Protein AF-A0A9E6DEJ9-F1 (afdb_monomer)

Secondary structure (DSSP, 8-state):
--------------------------------TTS---HHHHHHHHHHHHHHHTTSS----HHHHHHHHHHH---SSSS-HHHHHHHHHHHH-SSHHHHHHHHHHHHHHHHHHHHHHHHHHHTTTT----HHHHHHHHHHHHHHHHHHHHHHHHHHHHHTTS-GGG-TTHHHHHHHHHHHHHHHHHHHHHHHHHHHHHHHHHHH-

Solvent-accessible surface area (backbone atoms only — not comparable to full-atom values): 11786 Å² total; per-residue (Å²): 135,84,83,91,82,92,80,89,82,90,81,89,75,86,84,79,76,83,84,70,82,67,82,78,86,70,82,71,73,73,74,74,80,82,56,84,77,49,69,32,34,53,42,11,50,51,41,40,52,48,35,35,76,65,29,35,30,65,69,83,55,58,73,61,41,54,48,40,40,72,72,68,69,40,68,84,62,92,61,51,38,43,54,49,31,45,53,46,44,57,69,79,28,94,45,69,69,56,32,47,52,50,51,28,52,50,38,46,49,53,29,51,42,49,47,52,28,38,53,41,51,60,62,53,65,92,49,92,70,49,34,70,56,46,47,57,37,46,55,35,40,49,51,26,52,53,43,49,59,43,26,51,52,23,50,57,59,46,52,72,79,53,58,76,86,71,38,69,66,36,58,53,33,49,52,52,30,52,52,41,54,52,52,39,50,55,52,49,55,52,49,50,52,51,27,50,52,44,41,54,54,63,74,74,108

Structure (mmCIF, N/CA/C/O backbone):
data_AF-A0A9E6DEJ9-F1
#
_entry.id   AF-A0A9E6DEJ9-F1
#
loop_
_atom_site.group_PDB
_atom_site.id
_atom_site.type_symbol
_atom_site.label_atom_id
_atom_site.label_alt_id
_atom_site.label_comp_id
_atom_site.label_asym_id
_atom_site.label_entity_id
_atom_site.label_seq_id
_atom_site.pdbx_PDB_ins_code
_atom_site.Cartn_x
_atom_site.Cartn_y
_atom_site.Cartn_z
_atom_site.occupancy
_atom_site.B_iso_or_equiv
_atom_site.auth_seq_id
_atom_site.auth_comp_id
_atom_site.auth_asym_id
_atom_site.auth_atom_id
_atom_site.pdbx_PDB_model_num
ATOM 1 N N . MET A 1 1 ? -56.425 24.848 -75.839 1.00 38.50 1 MET A N 1
ATOM 2 C CA . MET A 1 1 ? -55.577 24.926 -77.050 1.00 38.50 1 MET A CA 1
ATOM 3 C C . MET A 1 1 ? -54.119 24.948 -76.611 1.00 38.50 1 MET A C 1
ATOM 5 O O . MET A 1 1 ? -53.835 25.727 -75.713 1.00 38.50 1 MET A O 1
ATOM 9 N N . ARG A 1 2 ? -53.253 24.168 -77.287 1.00 35.00 2 ARG A N 1
ATOM 10 C CA . ARG A 1 2 ? -51.765 24.151 -77.227 1.00 35.00 2 ARG A CA 1
ATOM 11 C C . ARG A 1 2 ? -51.179 23.463 -75.975 1.00 35.00 2 ARG A C 1
ATOM 13 O O . ARG A 1 2 ? -51.408 23.927 -74.872 1.00 35.00 2 ARG A O 1
ATOM 20 N N . SER A 1 3 ? -50.656 22.232 -76.059 1.00 39.28 3 SER A N 1
ATOM 21 C CA . SER A 1 3 ? -49.376 21.763 -76.656 1.00 39.28 3 SER A CA 1
ATOM 22 C C . SER A 1 3 ? -48.145 22.282 -75.890 1.00 39.28 3 SER A C 1
ATOM 24 O O . SER A 1 3 ? -47.921 23.483 -75.892 1.00 39.28 3 SER A O 1
ATOM 26 N N . VAL A 1 4 ? -47.493 21.430 -75.078 1.00 46.78 4 VAL A N 1
ATOM 27 C CA . VAL A 1 4 ? -46.213 20.698 -75.323 1.00 46.78 4 VAL A CA 1
ATOM 28 C C . VAL A 1 4 ? -44.952 21.534 -75.046 1.00 46.78 4 VAL A C 1
ATOM 30 O O . VAL A 1 4 ? -44.846 22.629 -75.579 1.00 46.78 4 VAL A O 1
ATOM 33 N N . LEU A 1 5 ? -44.029 20.954 -74.249 1.00 47.50 5 LEU A N 1
ATOM 34 C CA . LEU A 1 5 ? -42.538 21.018 -74.217 1.00 47.50 5 LEU A CA 1
ATOM 35 C C . LEU A 1 5 ? -42.128 20.637 -72.767 1.00 47.50 5 LEU A C 1
ATOM 37 O O . LEU A 1 5 ? -42.477 21.364 -71.849 1.00 47.50 5 LEU A O 1
ATOM 41 N N . LEU A 1 6 ? -41.570 19.479 -72.377 1.00 45.97 6 LEU A N 1
ATOM 42 C CA . LEU A 1 6 ? -40.510 18.594 -72.894 1.00 45.97 6 LEU A CA 1
ATOM 43 C C . LEU A 1 6 ? -39.153 19.286 -73.105 1.00 45.97 6 LEU A C 1
ATOM 45 O O . LEU A 1 6 ? -38.858 19.720 -74.209 1.00 45.97 6 LEU A O 1
ATOM 49 N N . SER A 1 7 ? -38.336 19.320 -72.041 1.00 44.03 7 SER A N 1
ATOM 50 C CA . SER A 1 7 ? -36.854 19.343 -72.061 1.00 44.03 7 SER A CA 1
ATOM 51 C C . SER A 1 7 ? -36.331 19.385 -70.609 1.00 44.03 7 SER A C 1
ATOM 53 O O . SER A 1 7 ? -36.520 20.381 -69.924 1.00 44.03 7 SER A O 1
ATOM 55 N N . VAL A 1 8 ? -35.952 18.245 -70.017 1.00 47.34 8 VAL A N 1
ATOM 56 C CA . VAL A 1 8 ? -34.566 17.727 -69.907 1.00 47.34 8 VAL A CA 1
ATOM 57 C C . VAL A 1 8 ? -33.688 18.557 -68.963 1.00 47.34 8 VAL A C 1
ATOM 59 O O . VAL A 1 8 ? -33.270 19.649 -69.320 1.00 47.34 8 VAL A O 1
ATOM 62 N N . LEU A 1 9 ? -33.361 17.977 -67.800 1.00 45.25 9 LEU A N 1
ATOM 63 C CA . LEU A 1 9 ? -31.994 17.870 -67.264 1.00 45.25 9 LEU A CA 1
ATOM 64 C C . LEU A 1 9 ? -31.997 16.928 -66.045 1.00 45.25 9 LEU A C 1
ATOM 66 O O . LEU A 1 9 ? -32.294 17.316 -64.919 1.00 45.25 9 LEU A O 1
ATOM 70 N N . LEU A 1 10 ? -31.688 15.653 -66.308 1.00 45.88 10 LEU A N 1
ATOM 71 C CA . LEU A 1 10 ? -31.123 14.741 -65.316 1.00 45.88 10 LEU A CA 1
ATOM 72 C C . LEU A 1 10 ? -29.679 15.178 -65.035 1.00 45.88 10 LEU A C 1
ATOM 74 O O . LEU A 1 10 ? -28.932 15.351 -65.993 1.00 45.88 10 LEU A O 1
ATOM 78 N N . ALA A 1 11 ? -29.301 15.279 -63.758 1.00 46.34 11 ALA A N 1
ATOM 79 C CA . ALA A 1 11 ? -28.016 14.833 -63.193 1.00 46.34 11 ALA A CA 1
ATOM 80 C C . ALA A 1 11 ? -27.799 15.488 -61.818 1.00 46.34 11 ALA A C 1
ATOM 82 O O . ALA A 1 11 ? -27.143 16.516 -61.693 1.00 46.34 11 ALA A O 1
ATOM 83 N N . SER A 1 12 ? -28.327 14.872 -60.761 1.00 45.81 12 SER A N 1
ATOM 84 C CA . SER A 1 12 ? -27.851 15.111 -59.392 1.00 45.81 12 SER A CA 1
ATOM 85 C C . SER A 1 12 ? -27.145 13.845 -58.929 1.00 45.81 12 SER A C 1
ATOM 87 O O . SER A 1 12 ? -27.665 13.057 -58.145 1.00 45.81 12 SER A O 1
ATOM 89 N N . SER A 1 13 ? -25.979 13.606 -59.525 1.00 48.31 13 SER A N 1
ATOM 90 C CA . SER A 1 13 ? -25.040 12.578 -59.104 1.00 48.31 13 SER A CA 1
ATOM 91 C C . SER A 1 13 ? -24.358 13.003 -57.806 1.00 48.31 13 SER A C 1
ATOM 93 O O . SER A 1 13 ? -23.738 14.062 -57.745 1.00 48.31 13 SER A O 1
ATOM 95 N N . LEU A 1 14 ? -24.506 12.142 -56.802 1.00 48.16 14 LEU A N 1
ATOM 96 C CA . LEU A 1 14 ? -23.633 11.897 -55.657 1.00 48.16 14 LEU A CA 1
ATOM 97 C C . LEU A 1 14 ? -22.355 12.758 -55.583 1.00 48.16 14 LEU A C 1
ATOM 99 O O . LEU A 1 14 ? -21.367 12.484 -56.259 1.00 48.16 14 LEU A O 1
ATOM 103 N N . GLY A 1 15 ? -22.365 13.735 -54.676 1.00 46.84 15 GLY A N 1
ATOM 104 C CA . GLY A 1 15 ? -21.173 14.373 -54.120 1.00 46.84 15 GLY A CA 1
ATOM 105 C C . GLY A 1 15 ? -21.032 13.956 -52.662 1.00 46.84 15 GLY A C 1
ATOM 106 O O . GLY A 1 15 ? -21.593 14.588 -51.771 1.00 46.84 15 GLY A O 1
ATOM 107 N N . ALA A 1 16 ? -20.355 12.832 -52.447 1.00 42.22 16 ALA A N 1
ATOM 108 C CA . ALA A 1 16 ? -20.017 12.308 -51.138 1.00 42.22 16 ALA A CA 1
ATOM 109 C C . ALA A 1 16 ? -18.895 13.130 -50.474 1.00 42.22 16 ALA A C 1
ATOM 111 O O . ALA A 1 16 ? -18.013 13.655 -51.146 1.00 42.22 16 ALA A O 1
ATOM 112 N N . CYS A 1 17 ? -18.940 13.134 -49.141 1.00 47.09 17 CYS A N 1
ATOM 113 C CA . CYS A 1 17 ? -17.838 13.305 -48.194 1.00 47.09 17 CYS A CA 1
ATOM 114 C C . CYS A 1 17 ? -17.104 14.653 -48.170 1.00 47.09 17 CYS A C 1
ATOM 116 O O . CYS A 1 17 ? -16.103 14.878 -48.845 1.00 47.09 17 CYS A O 1
ATOM 118 N N . ALA A 1 18 ? -17.522 15.487 -47.215 1.00 43.69 18 ALA A N 1
ATOM 119 C CA . ALA A 1 18 ? -16.605 16.363 -46.506 1.00 43.69 18 ALA A CA 1
ATOM 120 C C . ALA A 1 18 ? -15.394 15.543 -46.025 1.00 43.69 18 ALA A C 1
ATOM 122 O O . ALA A 1 18 ? -15.542 14.593 -45.255 1.00 43.69 18 ALA A O 1
ATOM 123 N N . THR A 1 19 ? -14.195 15.913 -46.467 1.00 49.72 19 THR A N 1
ATOM 124 C CA . THR A 1 19 ? -12.938 15.453 -45.879 1.00 49.72 19 THR A CA 1
ATOM 125 C C . THR A 1 19 ? -12.773 16.120 -44.517 1.00 49.72 19 THR A C 1
ATOM 127 O O . THR A 1 19 ? -12.023 17.082 -44.358 1.00 49.72 19 THR A O 1
ATOM 130 N N . VAL A 1 20 ? -13.506 15.632 -43.516 1.00 43.97 20 VAL A N 1
ATOM 131 C CA . VAL A 1 20 ? -13.053 15.758 -42.134 1.00 43.97 20 VAL A CA 1
ATOM 132 C C . VAL A 1 20 ? -11.858 14.826 -42.043 1.00 43.97 20 VAL A C 1
ATOM 134 O O . VAL A 1 20 ? -12.005 13.612 -42.161 1.00 43.97 20 VAL A O 1
ATOM 137 N N . SER A 1 21 ? -10.669 15.410 -41.914 1.00 37.69 21 SER A N 1
ATOM 138 C CA . SER A 1 21 ? -9.453 14.698 -41.537 1.00 37.69 21 SER A CA 1
ATOM 139 C C . SER A 1 21 ? -9.690 14.077 -40.163 1.00 37.69 21 SER A C 1
ATOM 141 O O . SER A 1 21 ? -9.387 14.680 -39.135 1.00 37.69 21 SER A O 1
ATOM 143 N N . MET A 1 22 ? -10.295 12.891 -40.141 1.00 42.41 22 MET A N 1
ATOM 144 C CA . MET A 1 22 ? -10.246 12.029 -38.980 1.00 42.41 22 MET A CA 1
ATOM 145 C C . MET A 1 22 ? -8.778 11.707 -38.730 1.00 42.41 22 MET A C 1
ATOM 147 O O . MET A 1 22 ? -8.064 11.240 -39.615 1.00 42.41 22 MET A O 1
ATOM 151 N N . VAL A 1 23 ? -8.357 12.008 -37.505 1.00 51.22 23 VAL A N 1
ATOM 152 C CA . VAL A 1 23 ? -7.253 11.357 -36.810 1.00 51.22 23 VAL A CA 1
ATOM 153 C C . VAL A 1 23 ? -7.241 9.879 -37.203 1.00 51.22 23 VAL A C 1
ATOM 155 O O . VAL A 1 23 ? -8.139 9.138 -36.819 1.00 51.22 23 VAL A O 1
ATOM 158 N N . SER A 1 24 ? -6.245 9.468 -37.986 1.00 36.44 24 SER A N 1
ATOM 159 C CA . SER A 1 24 ? -5.875 8.060 -38.097 1.00 36.44 24 SER A CA 1
ATOM 160 C C . SER A 1 24 ? -4.932 7.819 -36.922 1.00 36.44 24 SER A C 1
ATOM 162 O O . SER A 1 24 ? -3.835 8.365 -36.876 1.00 36.44 24 SER A O 1
ATOM 164 N N . SER A 1 25 ? -5.446 7.297 -35.809 1.00 47.31 25 SER A N 1
ATOM 165 C CA . SER A 1 25 ? -5.520 5.851 -35.573 1.00 47.31 25 SER A CA 1
ATOM 166 C C . SER A 1 25 ? -4.155 5.189 -35.701 1.00 47.31 25 SER A C 1
ATOM 168 O O . SER A 1 25 ? -3.985 4.235 -36.443 1.00 47.31 25 SER A O 1
ATOM 170 N N . GLU A 1 26 ? -3.190 5.699 -34.942 1.00 37.00 26 GLU A N 1
ATOM 171 C CA . GLU A 1 26 ? -2.019 4.921 -34.540 1.00 37.00 26 GLU A CA 1
ATOM 172 C C . GLU A 1 26 ? -1.538 5.343 -33.145 1.00 37.00 26 GLU A C 1
ATOM 174 O O . GLU A 1 26 ? -0.356 5.407 -32.840 1.00 37.00 26 GLU A O 1
ATOM 179 N N . ALA A 1 27 ? -2.488 5.561 -32.231 1.00 40.72 27 ALA A N 1
ATOM 180 C CA . ALA A 1 27 ? -2.261 5.105 -30.867 1.00 40.72 27 ALA A CA 1
ATOM 181 C C . ALA A 1 27 ? -2.526 3.598 -30.877 1.00 40.72 27 ALA A C 1
ATOM 183 O O . ALA A 1 27 ? -3.550 3.121 -30.386 1.00 40.72 27 ALA A O 1
ATOM 184 N N . VAL A 1 28 ? -1.616 2.845 -31.499 1.00 36.00 28 VAL A N 1
ATOM 185 C CA . VAL A 1 28 ? -1.426 1.451 -31.123 1.00 36.00 28 VAL A CA 1
ATOM 186 C C . VAL A 1 28 ? -0.945 1.544 -29.685 1.00 36.00 28 VAL A C 1
ATOM 188 O O . VAL A 1 28 ? 0.237 1.714 -29.396 1.00 36.00 28 VAL A O 1
ATOM 191 N N . VAL A 1 29 ? -1.904 1.524 -28.760 1.00 39.31 29 VAL A N 1
ATOM 192 C CA . VAL A 1 29 ? -1.657 0.976 -27.441 1.00 39.31 29 VAL A CA 1
ATOM 193 C C . VAL A 1 29 ? -1.250 -0.451 -27.761 1.00 39.31 29 VAL A C 1
ATOM 195 O O . VAL A 1 29 ? -2.101 -1.316 -27.952 1.00 39.31 29 VAL A O 1
ATOM 198 N N . GLU A 1 30 ? 0.054 -0.668 -27.951 1.00 36.19 30 GLU A N 1
ATOM 199 C CA . GLU A 1 30 ? 0.638 -1.989 -27.845 1.00 36.19 30 GLU A CA 1
ATOM 200 C C . GLU A 1 30 ? 0.294 -2.409 -26.426 1.00 36.19 30 GLU A C 1
ATOM 202 O O . GLU A 1 30 ? 0.996 -2.105 -25.461 1.00 36.19 30 GLU A O 1
ATOM 207 N N . THR A 1 31 ? -0.865 -3.042 -26.279 1.00 45.31 31 THR A N 1
ATOM 208 C CA . THR A 1 31 ? -1.166 -3.863 -25.135 1.00 45.31 31 THR A CA 1
ATOM 209 C C . THR A 1 31 ? -0.093 -4.935 -25.190 1.00 45.31 31 THR A C 1
ATOM 211 O O . THR A 1 31 ? -0.225 -5.920 -25.916 1.00 45.31 31 THR A O 1
ATOM 214 N N . GLY A 1 32 ? 1.021 -4.686 -24.497 1.00 44.25 32 GLY A N 1
ATOM 215 C CA . GLY A 1 32 ? 2.091 -5.634 -24.223 1.00 44.25 32 GLY A CA 1
ATOM 216 C C . GLY A 1 32 ? 1.560 -6.757 -23.337 1.00 44.25 32 GLY A C 1
ATOM 217 O O . GLY A 1 32 ? 2.038 -6.969 -22.230 1.00 44.25 32 GLY A O 1
ATOM 218 N N . LEU A 1 33 ? 0.529 -7.447 -23.820 1.00 41.94 33 LEU A N 1
ATOM 219 C CA . LEU A 1 33 ? -0.082 -8.644 -23.257 1.00 41.94 33 LEU A CA 1
ATOM 220 C C . LEU A 1 33 ? 0.684 -9.901 -23.701 1.00 41.94 33 LEU A C 1
ATOM 222 O O . LEU A 1 33 ? 0.212 -11.010 -23.492 1.00 41.94 33 LEU A O 1
ATOM 226 N N . GLY A 1 34 ? 1.848 -9.732 -24.342 1.00 42.09 34 GLY A N 1
ATOM 227 C CA . GLY A 1 34 ? 2.677 -10.817 -24.868 1.00 42.09 34 GLY A CA 1
ATOM 228 C C . GLY A 1 34 ? 3.918 -11.163 -24.040 1.00 42.09 34 GLY A C 1
ATOM 229 O O . GLY A 1 34 ? 4.606 -12.114 -24.389 1.00 42.09 34 GLY A O 1
ATOM 230 N N . SER A 1 35 ? 4.234 -10.430 -22.968 1.00 50.31 35 SER A N 1
ATOM 231 C CA . SER A 1 35 ? 5.288 -10.825 -22.022 1.00 50.31 35 SER A CA 1
ATOM 232 C C . SER A 1 35 ? 4.639 -11.345 -20.747 1.00 50.31 35 SER A C 1
ATOM 234 O O . SER A 1 35 ? 3.752 -10.663 -20.230 1.00 50.31 35 SER A O 1
ATOM 236 N N . GLU A 1 36 ? 5.086 -12.498 -20.237 1.00 62.84 36 GLU A N 1
ATOM 237 C CA . GLU A 1 36 ? 4.760 -12.960 -18.881 1.00 62.84 36 GLU A CA 1
ATOM 238 C C . GLU A 1 36 ? 4.764 -11.766 -17.919 1.00 62.84 36 GLU A C 1
ATOM 240 O O . GLU A 1 36 ? 5.724 -10.983 -17.874 1.00 62.84 36 GLU A O 1
ATOM 245 N N . GLN A 1 37 ? 3.637 -11.576 -17.231 1.00 71.50 37 GLN A N 1
ATOM 246 C CA . GLN A 1 37 ? 3.469 -10.524 -16.239 1.00 71.50 37 GLN A CA 1
ATOM 247 C C . GLN A 1 37 ? 4.641 -10.598 -15.253 1.00 71.50 37 GLN A C 1
ATOM 249 O O . GLN A 1 37 ? 5.000 -11.683 -14.803 1.00 71.50 37 GLN A O 1
ATOM 254 N N . SER A 1 38 ? 5.311 -9.470 -14.987 1.00 89.25 38 SER A N 1
ATOM 255 C CA . SER A 1 38 ? 6.403 -9.475 -14.009 1.00 89.25 38 SER A CA 1
ATOM 256 C C . SER A 1 38 ? 5.850 -9.808 -12.622 1.00 89.25 38 SER A C 1
ATOM 258 O O . SER A 1 38 ? 4.693 -9.494 -12.325 1.00 89.25 38 SER A O 1
ATOM 260 N N . SER A 1 39 ? 6.691 -10.393 -11.765 1.00 93.88 39 SER A N 1
ATOM 261 C CA . SER A 1 39 ? 6.324 -10.665 -10.374 1.00 93.88 39 SER A CA 1
ATOM 262 C C . SER A 1 39 ? 5.865 -9.393 -9.662 1.00 93.88 39 SER A C 1
ATOM 264 O O . SER A 1 39 ? 4.851 -9.426 -8.975 1.00 93.88 39 SER A O 1
ATOM 266 N N . LEU A 1 40 ? 6.538 -8.255 -9.896 1.00 95.88 40 LEU A N 1
ATOM 267 C CA . LEU A 1 40 ? 6.140 -6.964 -9.328 1.00 95.88 40 LEU A CA 1
ATOM 268 C C . LEU A 1 40 ? 4.717 -6.574 -9.729 1.00 95.88 40 LEU A C 1
ATOM 270 O O . LEU A 1 40 ? 3.933 -6.150 -8.880 1.00 95.88 40 LEU A O 1
ATOM 274 N N . ARG A 1 41 ? 4.369 -6.717 -11.012 1.00 94.69 41 ARG A N 1
ATOM 275 C CA . ARG A 1 41 ? 3.026 -6.381 -11.490 1.00 94.69 41 ARG A CA 1
ATOM 276 C C . ARG A 1 41 ? 1.977 -7.287 -10.861 1.00 94.69 41 ARG A C 1
ATOM 278 O O . ARG A 1 41 ? 0.955 -6.797 -10.409 1.00 94.69 41 ARG A O 1
ATOM 285 N N . GLU A 1 42 ? 2.243 -8.590 -10.809 1.00 95.50 42 GLU A N 1
ATOM 286 C CA . GLU A 1 42 ? 1.342 -9.572 -10.199 1.00 95.50 42 GLU A CA 1
ATOM 287 C C . GLU A 1 42 ? 1.065 -9.262 -8.723 1.00 95.50 42 GLU A C 1
ATOM 289 O O . GLU A 1 42 ? -0.096 -9.164 -8.327 1.00 95.50 42 GLU A O 1
ATOM 294 N N . VAL A 1 43 ? 2.105 -9.042 -7.912 1.00 97.50 43 VAL A N 1
ATOM 295 C CA . VAL A 1 43 ? 1.909 -8.757 -6.480 1.00 97.50 43 VAL A CA 1
ATOM 296 C C . VAL A 1 43 ? 1.287 -7.380 -6.235 1.00 97.50 43 VAL A C 1
ATOM 298 O O . VAL A 1 43 ? 0.527 -7.223 -5.282 1.00 97.50 43 VAL A O 1
ATOM 301 N N . SER A 1 44 ? 1.562 -6.394 -7.097 1.00 97.38 44 SER A N 1
ATOM 302 C CA . SER A 1 44 ? 0.965 -5.054 -7.001 1.00 97.38 44 SER A CA 1
ATOM 303 C C . SER A 1 44 ? -0.531 -5.084 -7.318 1.00 97.38 44 SER A C 1
ATOM 305 O O . SER A 1 44 ? -1.333 -4.534 -6.562 1.00 97.38 44 SER A O 1
ATOM 307 N N . ASP A 1 45 ? -0.918 -5.786 -8.386 1.00 94.94 45 ASP A N 1
ATOM 308 C CA . ASP A 1 45 ? -2.322 -5.978 -8.756 1.00 94.94 45 ASP A CA 1
ATOM 309 C C . ASP A 1 45 ? -3.057 -6.776 -7.667 1.00 94.94 45 ASP A C 1
ATOM 311 O O . ASP A 1 45 ? -4.124 -6.371 -7.203 1.00 94.94 45 ASP A O 1
ATOM 315 N N . ALA A 1 46 ? -2.446 -7.859 -7.169 1.00 95.88 46 ALA A N 1
ATOM 316 C CA . ALA A 1 46 ? -3.007 -8.667 -6.089 1.00 95.88 46 ALA A CA 1
ATOM 317 C C . ALA A 1 46 ? -3.215 -7.863 -4.794 1.00 95.88 46 ALA A C 1
ATOM 319 O O . ALA A 1 46 ? -4.215 -8.071 -4.097 1.00 95.88 46 ALA A O 1
ATOM 320 N N . TYR A 1 47 ? -2.301 -6.939 -4.480 1.00 97.62 47 TYR A N 1
ATOM 321 C CA . TYR A 1 47 ? -2.436 -6.025 -3.349 1.00 97.62 47 TYR A CA 1
ATOM 322 C C . TYR A 1 47 ? -3.644 -5.098 -3.510 1.00 97.62 47 TYR A C 1
ATOM 324 O O . TYR A 1 47 ? -4.479 -5.012 -2.604 1.00 97.62 47 TYR A O 1
ATOM 332 N N . THR A 1 48 ? -3.770 -4.438 -4.666 1.00 95.94 48 THR A N 1
ATOM 333 C CA . THR A 1 48 ? -4.902 -3.547 -4.952 1.00 95.94 48 THR A CA 1
ATOM 334 C C . THR A 1 48 ? -6.226 -4.303 -4.927 1.00 95.94 48 THR A C 1
ATOM 336 O O . THR A 1 48 ? -7.159 -3.871 -4.248 1.00 95.94 48 THR A O 1
ATOM 339 N N . ASP A 1 49 ? -6.294 -5.472 -5.560 1.00 94.44 49 ASP A N 1
ATOM 340 C CA . ASP A 1 49 ? -7.495 -6.305 -5.566 1.00 94.44 49 ASP A CA 1
ATOM 341 C C . ASP A 1 49 ? -7.888 -6.758 -4.154 1.00 94.44 49 ASP A C 1
ATOM 343 O O . ASP A 1 49 ? -9.070 -6.791 -3.804 1.00 94.44 49 ASP A O 1
ATOM 347 N N . MET A 1 50 ? -6.912 -7.128 -3.320 1.00 94.94 50 MET A N 1
ATOM 348 C CA . MET A 1 50 ? -7.166 -7.484 -1.925 1.00 94.94 50 MET A CA 1
ATOM 349 C C . MET A 1 50 ? -7.740 -6.301 -1.145 1.00 94.94 50 MET A C 1
ATOM 351 O O . MET A 1 50 ? -8.744 -6.478 -0.453 1.00 94.94 50 MET A O 1
ATOM 355 N N . ALA A 1 51 ? -7.148 -5.114 -1.285 1.00 95.81 51 ALA A N 1
ATOM 356 C CA . ALA A 1 51 ? -7.612 -3.908 -0.608 1.00 95.81 51 ALA A CA 1
ATOM 357 C C . ALA A 1 51 ? -9.041 -3.523 -1.025 1.00 95.81 51 ALA A C 1
ATOM 359 O O . ALA A 1 51 ? -9.844 -3.129 -0.178 1.00 95.81 51 ALA A O 1
ATOM 360 N N . GLU A 1 52 ? -9.388 -3.682 -2.306 1.00 92.94 52 GLU A N 1
ATOM 361 C CA . GLU A 1 52 ? -10.755 -3.474 -2.795 1.00 92.94 52 GLU A CA 1
ATOM 362 C C . GLU A 1 52 ? -11.731 -4.521 -2.231 1.00 92.94 52 GLU A C 1
ATOM 364 O O . GLU A 1 52 ? -12.808 -4.162 -1.753 1.00 92.94 52 GLU A O 1
ATOM 369 N N . ARG A 1 53 ? -11.366 -5.813 -2.242 1.00 91.50 53 ARG A N 1
ATOM 370 C CA . ARG A 1 53 ? -12.213 -6.901 -1.705 1.00 91.50 53 ARG A CA 1
ATOM 371 C C . ARG A 1 53 ? -12.465 -6.780 -0.206 1.00 91.50 53 ARG A C 1
ATOM 373 O O . ARG A 1 53 ? -13.511 -7.206 0.270 1.00 91.50 53 ARG A O 1
ATOM 380 N N . LYS A 1 54 ? -11.490 -6.252 0.529 1.00 92.12 54 LYS A N 1
ATOM 381 C CA . LYS A 1 54 ? -11.563 -6.016 1.974 1.00 92.12 54 LYS A CA 1
ATOM 382 C C . LYS A 1 54 ? -12.176 -4.661 2.331 1.00 92.12 54 LYS A C 1
ATOM 384 O O . LYS A 1 54 ? -12.223 -4.312 3.502 1.00 92.12 54 LYS A O 1
ATOM 389 N N . HIS A 1 55 ? -12.618 -3.895 1.333 1.00 92.69 55 HIS A N 1
ATOM 390 C CA . HIS A 1 55 ? -13.201 -2.568 1.510 1.00 92.69 55 HIS A CA 1
ATOM 391 C C . HIS A 1 55 ? -12.270 -1.544 2.174 1.00 92.69 55 HIS A C 1
ATOM 393 O O . HIS A 1 55 ? -12.721 -0.477 2.576 1.00 92.69 55 HIS A O 1
ATOM 399 N N . TRP A 1 56 ? -10.960 -1.801 2.212 1.00 94.81 56 TRP A N 1
ATOM 400 C CA . TRP A 1 56 ? -9.974 -0.818 2.664 1.00 94.81 56 TRP A CA 1
A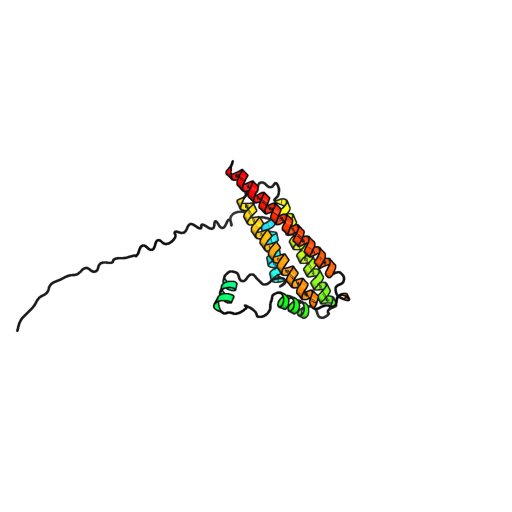TOM 401 C C . TRP A 1 56 ? -9.952 0.404 1.742 1.00 94.81 56 TRP A C 1
ATOM 403 O O . TRP A 1 56 ? -9.618 1.511 2.158 1.00 94.81 56 TRP A O 1
ATOM 413 N N . VAL A 1 57 ? -10.317 0.210 0.473 1.00 92.44 57 VAL A N 1
ATOM 414 C CA . VAL A 1 57 ? -10.485 1.269 -0.522 1.00 92.44 57 VAL A CA 1
ATOM 415 C C . VAL A 1 57 ? -11.773 1.058 -1.319 1.00 92.44 57 VAL A C 1
ATOM 417 O O . VAL A 1 57 ? -12.280 -0.058 -1.430 1.00 92.44 57 VAL A O 1
ATOM 420 N N . ALA A 1 58 ? -12.299 2.129 -1.923 1.00 84.44 58 ALA A N 1
ATOM 421 C CA . ALA A 1 58 ? -13.347 1.980 -2.930 1.00 84.44 58 ALA A CA 1
ATOM 422 C C . ALA A 1 58 ? -12.813 1.211 -4.135 1.00 84.44 58 ALA A C 1
ATOM 424 O O . ALA A 1 58 ? -11.711 1.489 -4.615 1.00 84.44 58 ALA A O 1
ATOM 425 N N . LYS A 1 59 ? -13.670 0.349 -4.687 1.00 77.88 59 LYS A N 1
ATOM 426 C CA . LYS A 1 59 ? -13.442 -0.248 -5.995 1.00 77.88 59 LYS A CA 1
ATOM 427 C C . LYS A 1 59 ? -13.249 0.848 -7.036 1.00 77.88 59 LYS A C 1
ATOM 429 O O . LYS A 1 59 ? -14.067 1.768 -7.147 1.00 77.88 59 LYS A O 1
ATOM 434 N N . SER A 1 60 ? -12.181 0.747 -7.810 1.00 65.38 60 SER A N 1
ATOM 435 C CA . SER A 1 60 ? -11.911 1.643 -8.925 1.00 65.38 60 SER A CA 1
ATOM 436 C C . SER A 1 60 ? -13.029 1.522 -9.976 1.00 65.38 60 SER A C 1
ATOM 438 O O . SER A 1 60 ? -13.079 0.608 -10.790 1.00 65.38 60 SER A O 1
ATOM 440 N N . GLY A 1 61 ? -13.980 2.464 -9.976 1.00 59.88 61 GLY A N 1
ATOM 441 C CA . GLY A 1 61 ? -15.094 2.495 -10.940 1.00 59.88 61 GLY A CA 1
ATOM 442 C C . GLY A 1 61 ? -14.678 2.798 -12.389 1.00 59.88 61 GLY A C 1
ATOM 443 O O . GLY A 1 61 ? -15.537 2.940 -13.262 1.00 59.88 61 GLY A O 1
ATOM 444 N N . GLY A 1 62 ? -13.375 2.944 -12.648 1.00 65.00 62 GLY A N 1
ATOM 445 C CA . GLY A 1 62 ? -12.818 3.368 -13.929 1.00 65.00 62 GLY A CA 1
ATOM 446 C C . GLY A 1 62 ? -13.388 4.704 -14.424 1.00 65.00 62 GLY A C 1
ATOM 447 O O . GLY A 1 62 ? -13.959 5.494 -13.669 1.00 65.00 62 GLY A O 1
ATOM 448 N N . LEU A 1 63 ? -13.273 4.938 -15.735 1.00 64.31 63 LEU A N 1
ATOM 449 C CA . LEU A 1 63 ? -13.865 6.098 -16.421 1.00 64.31 63 LEU A CA 1
ATOM 450 C C . LEU A 1 63 ? -15.384 6.203 -16.218 1.00 64.31 63 LEU A C 1
ATOM 452 O O . LEU A 1 63 ? -15.924 7.304 -16.178 1.00 64.31 63 LEU A O 1
ATOM 456 N N . LEU A 1 64 ? -16.073 5.071 -16.052 1.00 61.78 64 LEU A N 1
ATOM 457 C CA . LEU A 1 64 ? -17.521 5.028 -15.846 1.00 61.78 64 LEU A CA 1
ATOM 458 C C . LEU A 1 64 ? -17.932 5.558 -14.467 1.00 61.78 64 LEU A C 1
ATOM 460 O O . LEU A 1 64 ? -18.964 6.216 -14.354 1.00 61.78 64 LEU A O 1
ATOM 464 N N . GLY A 1 65 ? -17.118 5.330 -13.433 1.00 61.88 65 GLY A N 1
ATOM 465 C CA . GLY A 1 65 ? -17.312 5.929 -12.113 1.00 61.88 65 GLY A CA 1
ATOM 466 C C . GLY A 1 65 ? -17.190 7.451 -12.162 1.00 61.88 65 GLY A C 1
ATOM 467 O O . GLY A 1 65 ? -18.035 8.155 -11.617 1.00 61.88 65 GLY A O 1
ATOM 468 N N . PHE A 1 66 ? -16.198 7.961 -12.897 1.00 61.78 66 PHE A N 1
ATOM 469 C CA . PHE A 1 66 ? -16.008 9.402 -13.089 1.00 61.78 66 PHE A CA 1
ATOM 470 C C . PHE A 1 66 ? -17.144 10.028 -13.912 1.00 61.78 66 PHE A C 1
ATOM 472 O O . PHE A 1 66 ? -17.680 11.071 -13.545 1.00 61.78 66 PHE A O 1
ATOM 479 N N . ALA A 1 67 ? -17.566 9.361 -14.991 1.00 66.44 67 ALA A N 1
ATOM 480 C CA . ALA A 1 67 ? -18.690 9.799 -15.812 1.00 66.44 67 ALA A CA 1
ATOM 481 C C . ALA A 1 67 ? -20.004 9.828 -15.019 1.00 66.44 67 ALA A C 1
ATOM 483 O O . ALA A 1 67 ? -20.776 10.764 -15.179 1.00 66.44 67 ALA A O 1
ATOM 484 N N . ARG A 1 68 ? -20.247 8.861 -14.126 1.00 59.97 68 ARG A N 1
ATOM 485 C CA . ARG A 1 68 ? -21.442 8.847 -13.270 1.00 59.97 68 ARG A CA 1
ATOM 486 C C . ARG A 1 68 ? -21.454 10.005 -12.268 1.00 59.97 68 ARG A C 1
ATOM 488 O O . ARG A 1 68 ? -22.483 10.653 -12.127 1.00 59.97 68 ARG A O 1
ATOM 495 N N . VAL A 1 69 ? -20.316 10.318 -11.645 1.00 66.19 69 VAL A N 1
ATOM 496 C CA . VAL A 1 69 ? -20.192 11.488 -10.753 1.00 66.19 69 VAL A CA 1
ATOM 497 C C . VAL A 1 69 ? -20.447 12.797 -11.509 1.00 66.19 69 VAL A C 1
ATOM 499 O O . VAL A 1 69 ? -21.128 13.680 -10.995 1.00 66.19 69 VAL A O 1
ATOM 502 N N . LEU A 1 70 ? -19.944 12.918 -12.741 1.00 71.69 70 LEU A N 1
ATOM 503 C CA . LEU A 1 70 ? -20.147 14.112 -13.567 1.00 71.69 70 LEU A CA 1
ATOM 504 C C . LEU A 1 70 ? -21.561 14.228 -14.154 1.00 71.69 70 LEU A C 1
ATOM 506 O O . LEU A 1 70 ? -22.064 15.342 -14.275 1.00 71.69 70 LEU A O 1
ATOM 510 N N .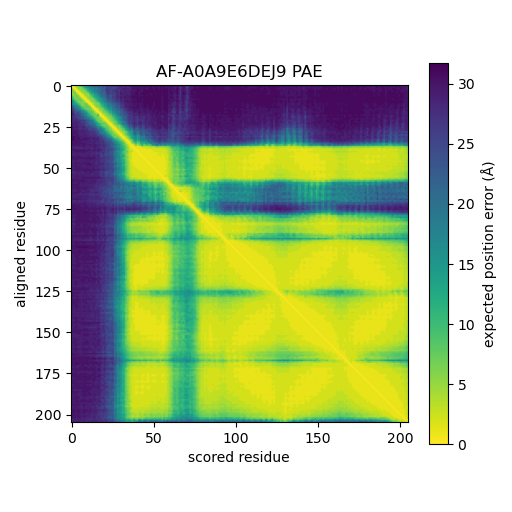 MET A 1 71 ? -22.178 13.116 -14.565 1.00 73.38 71 MET A N 1
ATOM 511 C CA . MET A 1 71 ? -23.473 13.125 -15.257 1.00 73.38 71 MET A CA 1
ATOM 512 C C . MET A 1 71 ? -24.662 13.110 -14.303 1.00 73.38 71 MET A C 1
ATOM 514 O O . MET A 1 71 ? -25.607 13.864 -14.515 1.00 73.38 71 MET A O 1
ATOM 518 N N . ASP A 1 72 ? -24.614 12.288 -13.256 1.00 63.81 72 ASP A N 1
ATOM 519 C CA . ASP A 1 72 ? -25.764 12.092 -12.370 1.00 63.81 72 ASP A CA 1
ATOM 520 C C . ASP A 1 72 ? -25.674 12.949 -11.100 1.00 63.81 72 ASP A C 1
ATOM 522 O O . ASP A 1 72 ? -26.607 12.958 -10.301 1.00 63.81 72 ASP A O 1
ATOM 526 N N . GLY A 1 73 ? -24.543 13.631 -10.860 1.00 56.88 73 GLY A N 1
ATOM 527 C CA . GLY A 1 73 ? -24.264 14.322 -9.592 1.00 56.88 73 GLY A CA 1
ATOM 528 C C . GLY A 1 73 ? -24.258 13.386 -8.376 1.00 56.88 73 GLY A C 1
ATOM 529 O O . GLY A 1 73 ? -24.118 13.837 -7.242 1.00 56.88 73 GLY A O 1
ATOM 530 N N . ALA A 1 74 ? -24.417 12.084 -8.613 1.00 53.88 74 ALA A N 1
ATOM 531 C CA . ALA A 1 74 ? -24.492 11.054 -7.610 1.00 53.88 74 ALA A CA 1
ATOM 532 C C . ALA A 1 74 ? -23.071 10.662 -7.216 1.00 53.88 74 ALA A C 1
ATOM 534 O O . ALA A 1 74 ? -22.307 10.115 -8.021 1.00 53.88 74 ALA A O 1
ATOM 535 N N . SER A 1 75 ? -22.729 10.902 -5.953 1.00 54.25 75 SER A N 1
ATOM 536 C CA . SER A 1 75 ? -21.728 10.108 -5.250 1.00 54.25 75 SER A CA 1
ATOM 537 C C . SER A 1 75 ? -22.198 8.659 -5.315 1.00 54.25 75 SER A C 1
ATOM 539 O O . SER A 1 75 ? -23.113 8.263 -4.604 1.00 54.25 75 SER A O 1
ATOM 541 N N . GLY A 1 76 ? -21.680 7.896 -6.280 1.00 50.09 76 GLY A N 1
ATOM 542 C CA . GLY A 1 76 ? -22.060 6.502 -6.463 1.00 50.09 76 GLY A CA 1
ATOM 543 C C . GLY A 1 76 ? -21.817 5.733 -5.168 1.00 50.09 76 GLY A C 1
ATOM 544 O O . GLY A 1 76 ? -20.663 5.486 -4.834 1.00 50.09 76 GLY A O 1
ATOM 545 N N . ASP A 1 77 ? -22.913 5.361 -4.502 1.00 56.38 77 ASP A N 1
ATOM 546 C CA . ASP A 1 77 ? -22.973 4.884 -3.116 1.00 56.38 77 ASP A CA 1
ATOM 547 C C . ASP A 1 77 ? -22.699 6.005 -2.092 1.00 56.38 77 ASP A C 1
ATOM 549 O O . ASP A 1 77 ? -21.589 6.527 -2.008 1.00 56.38 77 ASP A O 1
ATOM 553 N N . ASP A 1 78 ? -23.719 6.385 -1.314 1.00 57.69 78 ASP A N 1
ATOM 554 C CA . ASP A 1 78 ? -23.643 7.495 -0.344 1.00 57.69 78 ASP A CA 1
ATOM 555 C C . ASP A 1 78 ? -22.618 7.241 0.774 1.00 57.69 78 ASP A C 1
ATOM 557 O O . ASP A 1 78 ? -22.238 8.160 1.502 1.00 57.69 78 ASP A O 1
ATOM 561 N N . GLN A 1 79 ? -22.147 5.999 0.916 1.00 62.78 79 GLN A N 1
ATOM 562 C CA . GLN A 1 79 ? -21.117 5.640 1.878 1.00 62.78 79 GLN A CA 1
ATOM 563 C C . GLN A 1 79 ? -19.715 5.747 1.277 1.00 62.78 79 GLN A C 1
ATOM 565 O O . GLN A 1 79 ? -19.367 5.069 0.301 1.00 62.78 79 GLN A O 1
ATOM 570 N N . THR A 1 80 ? -18.872 6.549 1.928 1.00 79.00 80 THR A N 1
ATOM 571 C CA . THR A 1 80 ? -17.441 6.607 1.620 1.00 79.00 80 THR A CA 1
ATOM 572 C C . THR A 1 80 ? -16.769 5.252 1.915 1.00 79.00 80 THR A C 1
ATOM 574 O O . THR A 1 80 ? -17.320 4.441 2.666 1.00 79.00 80 THR A O 1
ATOM 577 N N . PRO A 1 81 ? -15.586 4.957 1.339 1.00 76.12 81 PRO A N 1
ATOM 578 C CA . PRO A 1 81 ? -14.832 3.739 1.661 1.00 76.12 81 PRO A CA 1
ATOM 579 C C . PRO A 1 81 ? -14.642 3.535 3.164 1.00 76.12 81 PRO A C 1
ATOM 581 O O . PRO A 1 81 ? -14.801 2.425 3.660 1.00 76.12 81 PRO A O 1
ATOM 584 N N . GLU A 1 82 ? -14.374 4.626 3.878 1.00 85.12 82 GLU A N 1
ATOM 585 C CA . GLU A 1 82 ? -14.196 4.645 5.324 1.00 85.12 82 GLU A CA 1
ATOM 586 C C . GLU A 1 82 ? -15.466 4.179 6.047 1.00 85.12 82 GLU A C 1
ATOM 588 O O . GLU A 1 82 ? -15.411 3.282 6.886 1.00 85.12 82 GLU A O 1
ATOM 593 N N . MET A 1 83 ? -16.631 4.704 5.650 1.00 83.38 83 MET A N 1
ATOM 594 C CA . MET A 1 83 ? -17.922 4.295 6.210 1.00 83.38 83 MET A CA 1
ATOM 595 C C . MET A 1 83 ? -18.241 2.825 5.925 1.00 83.38 83 MET A C 1
ATOM 597 O O . MET A 1 83 ? -18.740 2.125 6.805 1.00 83.38 83 MET A O 1
ATOM 601 N N . LYS A 1 84 ? -17.950 2.344 4.710 1.00 88.38 84 LYS A N 1
ATOM 602 C CA . LYS A 1 84 ? -18.195 0.946 4.325 1.00 88.38 84 LYS A CA 1
ATOM 603 C C . LYS A 1 84 ? -17.343 -0.019 5.128 1.00 88.38 84 LYS A C 1
ATOM 605 O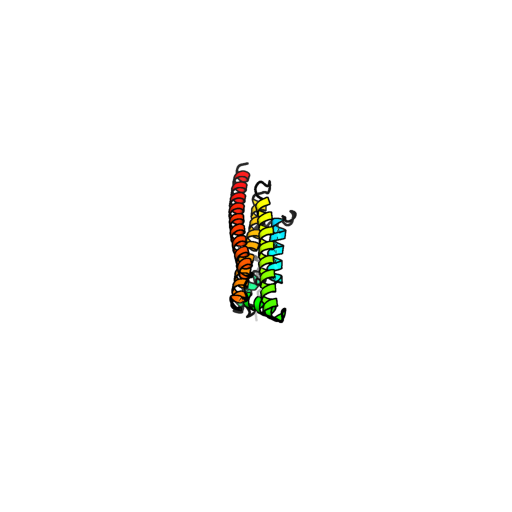 O . LYS A 1 84 ? -17.869 -1.004 5.637 1.00 88.38 84 LYS A O 1
ATOM 610 N N . TYR A 1 85 ? -16.053 0.279 5.253 1.00 93.56 85 TYR A N 1
ATOM 611 C CA . TYR A 1 85 ? -15.130 -0.534 6.030 1.00 93.56 85 TYR A CA 1
ATOM 612 C C . TYR A 1 85 ? -15.565 -0.619 7.494 1.00 93.56 85 TYR A C 1
ATOM 614 O O . TYR A 1 85 ? -15.758 -1.716 8.012 1.00 93.56 85 TYR A O 1
ATOM 622 N N . THR A 1 86 ? -15.806 0.525 8.141 1.00 91.31 86 THR A N 1
ATOM 623 C CA . THR A 1 86 ? -16.245 0.562 9.542 1.00 91.31 86 THR A CA 1
ATOM 624 C C . THR A 1 86 ? -17.583 -0.154 9.732 1.00 91.31 86 THR A C 1
ATOM 626 O O . THR A 1 86 ? -17.724 -0.951 10.658 1.00 91.31 86 THR A O 1
ATOM 629 N N . SER A 1 87 ? -18.550 0.058 8.831 1.00 90.00 87 SER A N 1
ATOM 630 C CA . SER A 1 87 ? -19.845 -0.630 8.883 1.00 90.00 87 SER A CA 1
ATOM 631 C C . SER A 1 87 ? -19.698 -2.146 8.760 1.00 90.00 87 SER A C 1
ATOM 633 O O . SER A 1 87 ? -20.409 -2.876 9.448 1.00 90.00 87 SER A O 1
ATOM 635 N N . GLN A 1 88 ? -18.803 -2.626 7.893 1.00 90.56 88 GLN A N 1
ATOM 636 C CA . GLN A 1 88 ? -18.540 -4.054 7.735 1.00 90.56 88 GLN A CA 1
ATOM 637 C C . GLN A 1 88 ? -17.826 -4.634 8.957 1.00 90.56 88 GLN A C 1
ATOM 639 O O . GLN A 1 88 ? -18.195 -5.697 9.452 1.00 90.56 88 GLN A O 1
ATOM 644 N N . LEU A 1 89 ? -16.824 -3.927 9.477 1.00 92.38 89 LEU A N 1
ATOM 645 C CA . LEU A 1 89 ? -16.096 -4.335 10.673 1.00 92.38 89 LEU A CA 1
ATOM 646 C C . LEU A 1 89 ? -17.059 -4.535 11.854 1.00 92.38 89 LEU A C 1
ATOM 648 O O . LEU A 1 89 ? -16.980 -5.537 12.564 1.00 92.38 89 LEU A O 1
ATOM 652 N N . GLN A 1 90 ? -18.015 -3.615 12.009 1.00 90.69 90 GLN A N 1
ATOM 653 C CA . GLN A 1 90 ? -19.057 -3.676 13.032 1.00 90.69 90 GLN A CA 1
ATOM 654 C C . GLN A 1 90 ? -20.107 -4.768 12.775 1.00 90.69 90 GLN A C 1
ATOM 656 O O . GLN A 1 90 ? -20.636 -5.325 13.735 1.00 90.69 90 GLN A O 1
ATOM 661 N N . SER A 1 91 ? -20.425 -5.094 11.515 1.00 91.12 91 SER A N 1
ATOM 662 C CA . SER A 1 91 ? -21.371 -6.176 11.202 1.00 91.12 91 SER A CA 1
ATOM 663 C C . SER A 1 91 ? -20.767 -7.564 11.382 1.00 91.12 91 SER A C 1
ATOM 665 O O . SER A 1 91 ? -21.457 -8.491 11.806 1.00 91.12 91 SER A O 1
ATOM 667 N N . ASP A 1 92 ? -19.483 -7.713 11.061 1.00 89.94 92 ASP A N 1
ATOM 668 C CA . ASP A 1 92 ? -18.800 -9.005 11.019 1.00 89.94 92 ASP A CA 1
ATOM 669 C C . ASP A 1 92 ? -18.307 -9.457 12.402 1.00 89.94 92 ASP A C 1
ATOM 671 O O . ASP A 1 92 ? -17.981 -10.636 12.586 1.00 89.94 92 ASP A O 1
ATOM 675 N N . ARG A 1 93 ? -18.214 -8.541 13.373 1.00 91.62 93 ARG A N 1
ATOM 676 C CA . ARG A 1 93 ? -17.684 -8.796 14.721 1.00 91.62 93 ARG A CA 1
ATOM 677 C C . ARG A 1 93 ? -18.614 -8.237 15.789 1.00 91.62 93 ARG A C 1
ATOM 679 O O . ARG A 1 93 ? -19.018 -7.079 15.740 1.00 91.62 93 ARG A O 1
ATOM 686 N N . THR A 1 94 ? -18.942 -9.069 16.776 1.00 84.88 94 THR A N 1
ATOM 687 C CA . THR A 1 94 ? -19.975 -8.755 17.774 1.00 84.88 94 THR A CA 1
ATOM 688 C C . THR A 1 94 ? -19.443 -7.904 18.924 1.00 84.88 94 THR A C 1
ATOM 690 O O . THR A 1 94 ? -20.192 -7.103 19.483 1.00 84.88 94 THR A O 1
ATOM 693 N N . SER A 1 95 ? -18.165 -8.047 19.285 1.00 93.62 95 SER A N 1
ATOM 694 C CA . SER A 1 95 ? -17.542 -7.260 20.354 1.00 93.62 95 SER A CA 1
ATOM 695 C C . SER A 1 95 ? -16.532 -6.240 19.826 1.00 93.62 95 SER A C 1
ATOM 697 O O . SER A 1 95 ? -15.864 -6.469 18.820 1.00 93.62 95 SER A O 1
ATOM 699 N N . ARG A 1 96 ? -16.367 -5.123 20.548 1.00 93.50 96 ARG A N 1
ATOM 700 C CA . ARG A 1 96 ? -15.371 -4.086 20.216 1.00 93.50 96 ARG A CA 1
ATOM 701 C C . ARG A 1 96 ? -13.943 -4.631 20.208 1.00 93.50 96 ARG A C 1
ATOM 703 O O 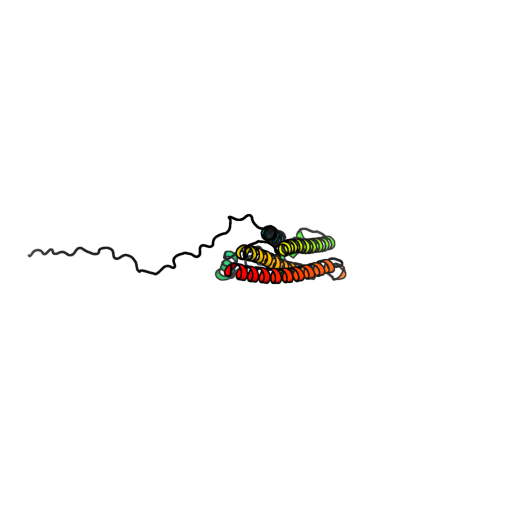. ARG A 1 96 ? -13.182 -4.308 19.310 1.00 93.50 96 ARG A O 1
ATOM 710 N N . ALA A 1 97 ? -13.607 -5.516 21.147 1.00 93.38 97 ALA A N 1
ATOM 711 C CA . ALA A 1 97 ? -12.291 -6.152 21.193 1.00 93.38 97 ALA A CA 1
ATOM 712 C C . ALA A 1 97 ? -11.993 -6.965 19.919 1.00 93.38 97 ALA A C 1
ATOM 714 O O . ALA A 1 97 ? -10.905 -6.870 19.363 1.00 93.38 97 ALA A O 1
ATOM 715 N N . GLU A 1 98 ? -12.970 -7.722 19.412 1.00 95.12 98 GLU A N 1
ATOM 716 C CA . GLU A 1 98 ? -12.820 -8.446 18.143 1.00 95.12 98 GLU A CA 1
ATOM 717 C C . GLU A 1 98 ? -12.718 -7.503 16.937 1.00 95.12 98 GLU A C 1
ATOM 719 O O . GLU A 1 98 ? -12.016 -7.817 15.976 1.00 95.12 98 GLU A O 1
ATOM 724 N N . GLN A 1 99 ? -13.411 -6.361 16.970 1.00 95.94 99 GLN A N 1
ATOM 725 C CA . GLN A 1 99 ? -13.321 -5.345 15.919 1.00 95.94 99 GLN A CA 1
ATOM 726 C C . GLN A 1 99 ? -11.928 -4.703 15.884 1.00 95.94 99 GLN A C 1
ATOM 728 O O . GLN A 1 99 ? -11.338 -4.598 14.812 1.00 95.94 99 GLN A O 1
ATOM 733 N N . VAL A 1 100 ? -11.370 -4.342 17.044 1.00 96.19 100 VAL A N 1
ATOM 734 C CA . VAL A 1 100 ? -9.999 -3.820 17.158 1.00 96.19 100 VAL A CA 1
ATOM 735 C C . VAL A 1 100 ? -8.979 -4.846 16.666 1.00 96.19 100 VAL A C 1
ATOM 737 O O . VAL A 1 100 ? -8.128 -4.506 15.850 1.00 96.19 100 VAL A O 1
ATOM 740 N N . LEU A 1 101 ? -9.087 -6.108 17.097 1.00 95.94 101 LEU A N 1
ATOM 741 C CA . LEU A 1 101 ? -8.183 -7.170 16.641 1.00 95.94 101 LEU A CA 1
ATOM 742 C C . LEU A 1 101 ? -8.247 -7.360 15.121 1.00 95.94 101 LEU A C 1
ATOM 744 O O . LEU A 1 101 ? -7.217 -7.487 14.467 1.00 95.94 101 LEU A O 1
ATOM 748 N N . GLN A 1 102 ? -9.445 -7.321 14.534 1.00 96.81 102 GLN A N 1
ATOM 749 C CA . GLN A 1 102 ? -9.595 -7.419 13.084 1.00 96.81 102 GLN A CA 1
ATOM 750 C C . GLN A 1 102 ? -9.013 -6.199 12.350 1.00 96.81 102 GLN A C 1
ATOM 752 O O . GLN A 1 102 ? -8.420 -6.365 11.284 1.00 96.81 102 GLN A O 1
ATOM 757 N N . LEU A 1 103 ? -9.163 -4.992 12.903 1.00 97.19 103 LEU A N 1
ATOM 758 C CA . LEU A 1 103 ? -8.538 -3.780 12.368 1.00 97.19 103 LEU A CA 1
ATOM 759 C C . LEU A 1 103 ? -7.009 -3.884 12.412 1.00 97.19 103 LEU A C 1
ATOM 761 O O . LEU A 1 103 ? -6.346 -3.570 11.424 1.00 97.19 103 LEU A O 1
ATOM 765 N N . GLN A 1 104 ? -6.450 -4.380 13.516 1.00 98.00 104 GLN A N 1
ATOM 766 C CA . GLN A 1 104 ? -5.021 -4.660 13.634 1.00 98.00 104 GLN A CA 1
ATOM 767 C C . GLN A 1 104 ? -4.557 -5.667 12.572 1.00 98.00 104 GLN A C 1
ATOM 769 O O . GLN A 1 104 ? -3.610 -5.381 11.841 1.00 98.00 104 GLN A O 1
ATOM 774 N N . ASP A 1 105 ? -5.251 -6.799 12.429 1.00 97.94 105 ASP A N 1
ATOM 775 C CA . ASP A 1 105 ? -4.928 -7.834 11.438 1.00 97.94 105 ASP A CA 1
ATOM 776 C C . ASP A 1 105 ? -4.980 -7.301 9.999 1.00 97.94 105 ASP A C 1
ATOM 778 O O . ASP A 1 105 ? -4.135 -7.646 9.165 1.00 97.94 105 ASP A O 1
ATOM 782 N N . ASP A 1 106 ? -5.961 -6.452 9.691 1.00 98.31 106 ASP A N 1
ATOM 783 C CA . ASP A 1 106 ? -6.089 -5.821 8.380 1.00 98.31 106 ASP A CA 1
ATOM 784 C C . ASP A 1 106 ? -4.939 -4.837 8.112 1.00 98.31 106 ASP A C 1
ATOM 786 O O . ASP A 1 106 ? -4.359 -4.869 7.023 1.00 98.31 106 ASP A O 1
ATOM 790 N N . ILE A 1 107 ? -4.552 -4.021 9.101 1.00 98.69 107 ILE A N 1
ATOM 791 C CA . ILE A 1 107 ? -3.388 -3.126 9.001 1.00 98.69 107 ILE A CA 1
ATOM 792 C C . ILE A 1 107 ? -2.110 -3.945 8.786 1.00 98.69 107 ILE A C 1
ATOM 794 O O . ILE A 1 107 ? -1.355 -3.672 7.852 1.00 98.69 107 ILE A O 1
ATOM 798 N N . THR A 1 108 ? -1.879 -4.991 9.582 1.00 98.62 108 THR A N 1
ATOM 799 C CA . THR A 1 108 ? -0.712 -5.875 9.435 1.00 98.62 108 THR A CA 1
ATOM 800 C C . THR A 1 108 ? -0.698 -6.570 8.070 1.00 98.62 108 THR A C 1
ATOM 802 O O . THR A 1 108 ? 0.353 -6.669 7.431 1.00 98.62 108 THR A O 1
ATOM 805 N N . SER A 1 109 ? -1.859 -6.995 7.569 1.00 98.44 109 SER A N 1
ATOM 806 C CA . SER A 1 109 ? -1.994 -7.586 6.232 1.00 98.44 109 SER A CA 1
ATOM 807 C C . SER A 1 109 ? -1.680 -6.576 5.124 1.00 98.44 109 SER A C 1
ATOM 809 O O . SER A 1 109 ? -0.995 -6.916 4.154 1.00 98.44 109 SER A O 1
ATOM 811 N N . ALA A 1 110 ? -2.131 -5.326 5.268 1.00 98.62 110 ALA A N 1
ATOM 812 C CA . ALA A 1 110 ? -1.817 -4.242 4.342 1.00 98.62 110 ALA A CA 1
ATOM 813 C C . ALA A 1 110 ? -0.315 -3.908 4.342 1.00 98.62 110 ALA A C 1
ATOM 815 O O . ALA A 1 110 ? 0.270 -3.731 3.271 1.00 98.62 110 ALA A O 1
ATOM 816 N N . THR A 1 111 ? 0.323 -3.890 5.513 1.00 98.81 111 THR A N 1
ATOM 817 C CA . THR A 1 111 ? 1.777 -3.729 5.661 1.00 98.81 111 THR A CA 1
ATOM 818 C C . THR A 1 111 ? 2.534 -4.854 4.967 1.00 98.81 111 THR A C 1
ATOM 820 O O . THR A 1 111 ? 3.437 -4.598 4.171 1.00 98.81 111 THR A O 1
ATOM 823 N N . HIS A 1 112 ? 2.156 -6.110 5.220 1.00 98.62 112 HIS A N 1
ATOM 824 C CA . HIS A 1 112 ? 2.819 -7.263 4.618 1.00 98.62 112 HIS A CA 1
ATOM 825 C C . HIS A 1 112 ? 2.711 -7.253 3.090 1.00 98.62 112 HIS A C 1
ATOM 827 O O . HIS A 1 112 ? 3.724 -7.387 2.405 1.00 98.62 112 HIS A O 1
ATOM 833 N N . GLY A 1 113 ? 1.505 -7.046 2.554 1.00 98.19 113 GLY A N 1
ATOM 834 C CA . GLY A 1 113 ? 1.285 -7.010 1.110 1.00 98.19 113 GLY A CA 1
ATOM 835 C C . GLY A 1 113 ? 2.084 -5.903 0.416 1.00 98.19 113 GLY A C 1
ATOM 836 O O . GLY A 1 113 ? 2.701 -6.155 -0.619 1.00 98.19 113 GLY A O 1
ATOM 837 N N . LEU A 1 114 ? 2.149 -4.708 1.016 1.00 98.69 114 LEU A N 1
ATOM 838 C CA . LEU A 1 114 ? 2.959 -3.616 0.478 1.00 98.69 114 LEU A CA 1
ATOM 839 C C . LEU A 1 114 ? 4.457 -3.941 0.541 1.00 98.69 114 LEU A C 1
ATOM 841 O O . LEU A 1 114 ? 5.159 -3.728 -0.441 1.00 98.69 114 LEU A O 1
ATOM 845 N N . ASN A 1 115 ? 4.942 -4.516 1.645 1.00 98.69 115 ASN A N 1
ATOM 846 C CA . ASN A 1 115 ? 6.342 -4.929 1.774 1.00 98.69 115 ASN A CA 1
ATOM 847 C C . ASN A 1 115 ? 6.744 -5.975 0.725 1.00 98.69 115 ASN A C 1
ATOM 849 O O . ASN A 1 115 ? 7.842 -5.891 0.180 1.00 98.69 115 ASN A O 1
ATOM 853 N N . VAL A 1 116 ? 5.863 -6.927 0.401 1.00 98.50 116 VAL A N 1
ATOM 854 C CA . VAL A 1 116 ? 6.105 -7.900 -0.678 1.00 98.50 116 VAL A CA 1
ATOM 855 C C . VAL A 1 116 ? 6.245 -7.191 -2.027 1.00 98.50 116 VAL A C 1
ATOM 857 O O . VAL A 1 116 ? 7.196 -7.466 -2.757 1.00 98.50 116 VAL A O 1
ATOM 860 N N . ALA A 1 117 ? 5.360 -6.241 -2.343 1.00 98.06 117 ALA A N 1
ATOM 861 C CA . ALA A 1 117 ? 5.477 -5.446 -3.566 1.00 98.06 117 ALA A CA 1
ATOM 862 C C . ALA A 1 117 ? 6.779 -4.627 -3.597 1.00 98.06 117 ALA A C 1
ATOM 864 O O . ALA A 1 117 ? 7.485 -4.640 -4.604 1.00 98.06 117 ALA A O 1
ATOM 865 N N . THR A 1 118 ? 7.155 -3.993 -2.483 1.00 98.44 118 THR A N 1
ATOM 866 C CA . THR A 1 118 ? 8.426 -3.264 -2.354 1.00 98.44 118 THR A CA 1
ATOM 867 C C . THR A 1 118 ? 9.621 -4.181 -2.607 1.00 98.44 118 THR A C 1
ATOM 869 O O . THR A 1 118 ? 10.503 -3.833 -3.387 1.00 98.44 118 THR A O 1
ATOM 872 N N . MET A 1 119 ? 9.636 -5.384 -2.027 1.00 98.00 119 MET A N 1
ATOM 873 C CA . MET A 1 119 ? 10.702 -6.363 -2.257 1.00 98.00 119 MET A CA 1
ATOM 874 C C . MET A 1 119 ? 10.808 -6.780 -3.729 1.00 98.00 119 MET A C 1
ATOM 876 O O . MET A 1 119 ? 11.916 -6.914 -4.246 1.00 98.00 119 MET A O 1
ATOM 880 N N . GLU A 1 120 ? 9.686 -6.995 -4.422 1.00 97.38 120 GLU A N 1
ATOM 881 C CA . GLU A 1 120 ? 9.704 -7.292 -5.861 1.00 97.38 120 GLU A CA 1
ATOM 882 C C . GLU A 1 120 ? 10.207 -6.100 -6.688 1.00 97.38 120 GLU A C 1
ATOM 884 O O . GLU A 1 120 ? 10.928 -6.301 -7.666 1.00 97.38 120 GLU A O 1
ATOM 889 N N . ALA A 1 121 ? 9.901 -4.865 -6.279 1.00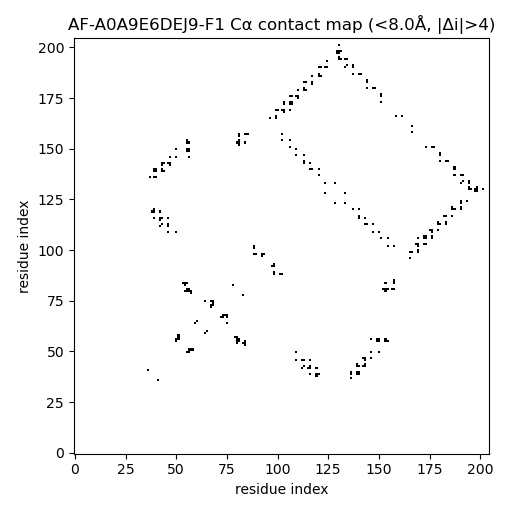 97.06 121 ALA A N 1
ATOM 890 C CA . ALA A 1 121 ? 10.414 -3.663 -6.930 1.00 97.06 121 ALA A CA 1
ATOM 891 C C . ALA A 1 121 ? 11.934 -3.559 -6.783 1.00 97.06 121 ALA A C 1
ATOM 893 O O . ALA A 1 121 ? 12.638 -3.274 -7.753 1.00 97.06 121 ALA A O 1
ATOM 894 N N . GLU A 1 122 ? 12.459 -3.868 -5.598 1.00 96.56 122 GLU A N 1
ATOM 895 C CA . GLU A 1 122 ? 13.896 -3.842 -5.334 1.00 96.56 122 GLU A CA 1
ATOM 896 C C . GLU A 1 122 ? 14.681 -4.883 -6.146 1.00 96.56 122 GLU A C 1
ATOM 898 O O . GLU A 1 122 ? 15.826 -4.634 -6.526 1.00 96.56 122 GLU A O 1
ATOM 903 N N . LYS A 1 123 ? 14.066 -6.019 -6.498 1.00 95.12 123 LYS A N 1
ATOM 904 C CA . LYS A 1 123 ? 14.691 -7.032 -7.369 1.00 95.12 123 LYS A CA 1
ATOM 905 C C . LYS A 1 123 ? 14.913 -6.552 -8.803 1.00 95.12 123 LYS A C 1
ATOM 907 O O . LYS A 1 123 ? 15.715 -7.148 -9.520 1.00 95.12 123 LYS A O 1
ATOM 912 N N . LEU A 1 124 ? 14.210 -5.507 -9.246 1.00 93.69 124 LEU A N 1
ATOM 913 C CA . LEU A 1 124 ? 14.375 -4.972 -10.598 1.00 93.69 124 LEU A CA 1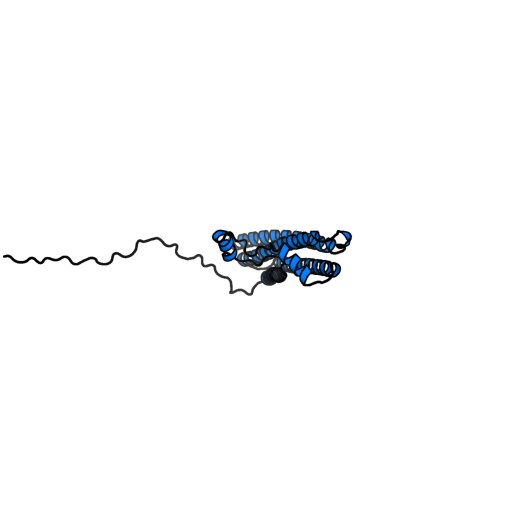
ATOM 914 C C . LEU A 1 124 ? 15.670 -4.165 -10.755 1.00 93.69 124 LEU A C 1
ATOM 916 O O . LEU A 1 124 ? 16.143 -3.997 -11.886 1.00 93.69 124 LEU A O 1
ATOM 920 N N . TYR A 1 125 ? 16.281 -3.708 -9.657 1.00 90.31 125 TYR A N 1
ATOM 921 C CA . TYR A 1 125 ? 17.574 -3.030 -9.707 1.00 90.31 125 TYR A CA 1
ATOM 922 C C . TYR A 1 125 ? 18.676 -3.984 -10.163 1.00 90.31 125 TYR A C 1
ATOM 924 O O . TYR A 1 125 ? 18.883 -5.052 -9.597 1.00 90.31 125 TYR A O 1
ATOM 932 N N . GLY A 1 126 ? 19.417 -3.579 -11.192 1.00 83.94 126 GLY A N 1
ATOM 933 C CA . GLY A 1 126 ? 20.468 -4.412 -11.781 1.00 83.94 126 GLY A CA 1
ATOM 934 C C . GLY A 1 126 ? 19.948 -5.500 -12.723 1.00 83.94 126 GLY A C 1
ATOM 935 O O . GLY A 1 126 ? 20.751 -6.275 -13.229 1.00 83.94 126 GLY A O 1
ATOM 936 N N . SER A 1 127 ? 18.639 -5.554 -12.989 1.00 88.44 127 SER A N 1
ATOM 937 C CA . SER A 1 127 ? 18.075 -6.474 -13.976 1.00 88.44 127 SER A CA 1
ATOM 938 C C . SER A 1 127 ? 18.336 -6.014 -15.418 1.00 88.44 127 SER A C 1
ATOM 940 O O . SER A 1 127 ? 18.501 -4.824 -15.708 1.00 88.44 127 SER A O 1
ATOM 942 N N . ASP A 1 128 ? 18.283 -6.953 -16.361 1.00 88.56 128 ASP A N 1
ATOM 943 C CA . ASP A 1 128 ? 18.360 -6.675 -17.805 1.00 88.56 128 ASP A CA 1
ATOM 944 C C . ASP A 1 128 ? 16.998 -6.269 -18.405 1.00 88.56 128 ASP A C 1
ATOM 946 O O . ASP A 1 128 ? 16.810 -6.264 -19.621 1.00 88.56 128 ASP A O 1
ATOM 950 N N . ALA A 1 129 ? 16.015 -5.923 -17.563 1.00 90.25 129 ALA A N 1
ATOM 951 C CA . ALA A 1 129 ? 14.705 -5.482 -18.024 1.00 90.25 129 ALA A CA 1
ATOM 952 C C . ALA A 1 129 ? 14.815 -4.197 -18.861 1.00 90.25 129 ALA A C 1
ATOM 954 O O . ALA A 1 129 ? 15.542 -3.263 -18.516 1.00 90.25 129 ALA A O 1
ATOM 955 N N . SER A 1 130 ? 14.063 -4.133 -19.960 1.00 92.31 130 SER A N 1
ATOM 956 C CA . SER A 1 130 ? 14.054 -2.941 -20.806 1.00 92.31 130 SER A CA 1
ATOM 957 C C . SER A 1 130 ? 13.410 -1.751 -20.098 1.00 92.31 130 SER A C 1
ATOM 959 O O . SER A 1 130 ? 12.522 -1.911 -19.250 1.00 92.31 130 SER A O 1
ATOM 961 N N . ALA A 1 131 ? 13.767 -0.535 -20.508 1.00 92.88 131 ALA A N 1
ATOM 962 C CA . ALA A 1 131 ? 13.195 0.686 -19.945 1.00 92.88 131 ALA A CA 1
ATOM 963 C C . ALA A 1 131 ? 11.667 0.763 -20.119 1.00 92.88 131 ALA A C 1
ATOM 965 O O . ALA A 1 131 ? 10.973 1.417 -19.337 1.00 92.88 131 ALA A O 1
ATOM 966 N N . ARG A 1 132 ? 11.120 0.122 -21.161 1.00 92.75 132 ARG A N 1
ATOM 967 C CA . ARG A 1 132 ? 9.669 0.006 -21.374 1.00 92.75 132 ARG A CA 1
ATOM 968 C C . ARG A 1 132 ? 9.025 -0.896 -20.317 1.00 92.75 132 ARG A C 1
ATOM 970 O O . ARG A 1 132 ? 7.999 -0.515 -19.760 1.00 92.75 132 ARG A O 1
ATOM 977 N N . ARG A 1 133 ? 9.627 -2.055 -20.028 1.00 92.50 133 ARG A N 1
ATOM 978 C CA . ARG A 1 133 ? 9.123 -3.005 -19.024 1.00 92.50 133 ARG A CA 1
ATOM 979 C C . ARG A 1 133 ? 9.168 -2.403 -17.621 1.00 92.50 133 ARG A C 1
ATOM 981 O O . ARG A 1 133 ? 8.144 -2.387 -16.951 1.00 92.50 133 ARG A O 1
ATOM 988 N N . LEU A 1 134 ? 10.300 -1.802 -17.246 1.00 94.56 134 LEU A N 1
ATOM 989 C CA . LEU A 1 134 ? 10.473 -1.142 -15.947 1.00 94.56 134 LEU A CA 1
ATOM 990 C C . LEU A 1 134 ? 9.417 -0.056 -15.698 1.00 94.56 134 LEU A C 1
ATOM 992 O O . LEU A 1 134 ? 8.899 0.046 -14.594 1.00 94.56 134 LEU A O 1
ATOM 996 N N . ARG A 1 135 ? 9.042 0.722 -16.725 1.00 94.31 135 ARG A N 1
ATOM 997 C CA . ARG A 1 135 ? 7.963 1.719 -16.606 1.00 94.31 135 ARG A CA 1
ATOM 998 C C . ARG A 1 135 ? 6.592 1.094 -16.373 1.00 94.31 135 ARG A C 1
ATOM 1000 O O . ARG A 1 135 ? 5.820 1.627 -15.589 1.00 94.31 135 ARG A O 1
ATOM 1007 N N . ALA A 1 136 ? 6.275 -0.002 -17.058 1.00 92.75 136 ALA A N 1
ATOM 1008 C CA . ALA A 1 136 ? 5.000 -0.691 -16.858 1.00 92.75 136 ALA A CA 1
ATOM 1009 C C . ALA A 1 136 ? 4.903 -1.305 -15.449 1.00 92.75 136 ALA A C 1
ATOM 1011 O O . ALA A 1 136 ? 3.851 -1.238 -14.810 1.00 92.75 136 ALA A O 1
ATOM 1012 N N . ASP A 1 137 ? 6.014 -1.860 -14.962 1.00 95.00 137 ASP A N 1
ATOM 1013 C CA . ASP A 1 137 ? 6.130 -2.410 -13.613 1.00 95.00 137 ASP A CA 1
ATOM 1014 C C . ASP A 1 137 ? 6.014 -1.296 -12.554 1.00 95.00 137 ASP A C 1
ATOM 1016 O O . ASP A 1 137 ? 5.225 -1.423 -11.618 1.00 95.00 137 ASP A O 1
ATOM 1020 N N . LEU A 1 138 ? 6.694 -0.161 -12.765 1.00 96.44 138 LEU A N 1
ATOM 1021 C CA . LEU A 1 138 ? 6.603 1.027 -11.911 1.00 96.44 138 LEU A CA 1
ATOM 1022 C C . LEU A 1 138 ? 5.168 1.549 -11.785 1.00 96.44 138 LEU A C 1
ATOM 1024 O O . LEU A 1 138 ? 4.713 1.770 -10.671 1.00 96.44 138 LEU A O 1
ATOM 1028 N N . VAL A 1 139 ? 4.433 1.702 -12.892 1.00 95.75 139 VAL A N 1
ATOM 1029 C CA . VAL A 1 139 ? 3.045 2.208 -12.860 1.00 95.75 139 VAL A CA 1
ATOM 1030 C C . VAL A 1 139 ? 2.145 1.334 -11.982 1.00 95.75 139 VAL A C 1
ATOM 1032 O O . VAL A 1 139 ? 1.296 1.839 -11.247 1.00 95.75 139 VAL A O 1
ATOM 1035 N N . SER A 1 140 ? 2.331 0.016 -12.042 1.00 94.50 140 SER A N 1
ATOM 1036 C CA . SER A 1 140 ? 1.521 -0.924 -11.258 1.00 94.50 140 SER A CA 1
ATOM 1037 C C . SER A 1 140 ? 1.904 -0.868 -9.779 1.00 94.50 140 SER A C 1
ATOM 1039 O O . SER A 1 140 ? 1.036 -0.824 -8.908 1.00 94.50 140 SER A O 1
ATOM 1041 N N . TYR A 1 141 ? 3.200 -0.755 -9.492 1.00 98.00 141 TYR A N 1
ATOM 1042 C CA . TYR A 1 141 ? 3.705 -0.566 -8.138 1.00 98.00 141 TYR A CA 1
ATOM 1043 C C . TYR A 1 141 ? 3.254 0.768 -7.511 1.00 98.00 141 TYR A C 1
ATOM 1045 O O . TYR A 1 141 ? 2.811 0.805 -6.362 1.00 98.00 141 TYR A O 1
ATOM 1053 N N . GLU A 1 142 ? 3.258 1.864 -8.272 1.00 97.81 142 GLU A N 1
ATOM 1054 C CA . GLU A 1 142 ? 2.723 3.160 -7.837 1.00 97.81 142 GLU A CA 1
ATOM 1055 C C . GLU A 1 142 ? 1.213 3.096 -7.571 1.00 97.81 142 GLU A C 1
ATOM 1057 O O . GLU A 1 142 ? 0.729 3.689 -6.603 1.00 97.81 142 GLU A O 1
ATOM 1062 N N . SER A 1 143 ? 0.461 2.338 -8.378 1.00 95.56 143 SER A N 1
ATOM 1063 C CA . SER A 1 143 ? -0.960 2.067 -8.128 1.00 95.56 143 SER A CA 1
ATOM 1064 C C . SER A 1 143 ? -1.176 1.361 -6.782 1.00 95.56 143 SER A C 1
ATOM 1066 O O . SER A 1 143 ? -2.025 1.788 -5.985 1.00 95.56 143 SER A O 1
ATOM 1068 N N . ALA A 1 144 ? -0.368 0.343 -6.470 1.00 97.38 144 ALA A N 1
ATOM 1069 C CA . ALA A 1 144 ? -0.397 -0.335 -5.174 1.00 97.38 144 ALA A CA 1
ATOM 1070 C C . ALA A 1 144 ? -0.035 0.619 -4.019 1.00 97.38 144 ALA A C 1
ATOM 1072 O O . ALA A 1 144 ? -0.747 0.671 -3.016 1.00 97.38 144 ALA A O 1
ATOM 1073 N N . LEU A 1 145 ? 0.982 1.471 -4.180 1.00 98.31 145 LEU A N 1
ATOM 1074 C CA . LEU A 1 145 ? 1.350 2.484 -3.182 1.00 98.31 145 LEU A CA 1
ATOM 1075 C C . LEU A 1 145 ? 0.231 3.512 -2.938 1.00 98.31 145 LEU A C 1
ATOM 1077 O O . LEU A 1 145 ? -0.050 3.885 -1.795 1.00 98.31 145 LEU A O 1
ATOM 1081 N N . VAL A 1 146 ? -0.437 3.982 -3.992 1.00 97.19 146 VAL A N 1
ATOM 1082 C CA . VAL A 1 146 ? -1.599 4.876 -3.864 1.00 97.19 146 VAL A CA 1
ATOM 1083 C C . VAL A 1 146 ? -2.747 4.165 -3.148 1.00 97.19 146 VAL A C 1
ATOM 1085 O O . VAL A 1 146 ? -3.413 4.771 -2.305 1.00 97.19 146 VAL A O 1
ATOM 1088 N N . THR A 1 147 ? -2.964 2.886 -3.450 1.00 96.88 147 THR A N 1
ATOM 1089 C CA . THR A 1 147 ? -3.947 2.040 -2.762 1.00 96.88 147 THR A CA 1
ATOM 1090 C C . THR A 1 147 ? -3.622 1.944 -1.271 1.00 96.88 147 THR A C 1
ATOM 1092 O O . THR A 1 147 ? -4.500 2.200 -0.451 1.00 96.88 147 THR A O 1
ATOM 1095 N N . ALA A 1 148 ? -2.361 1.704 -0.904 1.00 98.44 148 ALA A N 1
ATOM 1096 C CA . ALA A 1 148 ? -1.922 1.648 0.489 1.00 98.44 148 ALA A CA 1
ATOM 1097 C C . ALA A 1 148 ? -2.175 2.968 1.233 1.00 98.44 148 ALA A C 1
ATOM 1099 O O . ALA A 1 148 ? -2.736 2.982 2.327 1.00 98.44 148 ALA A O 1
ATOM 1100 N N . LYS A 1 149 ? -1.848 4.106 0.605 1.00 98.19 149 LYS A N 1
ATOM 1101 C CA . LYS A 1 149 ? -2.103 5.446 1.167 1.00 98.19 149 LYS A CA 1
ATOM 1102 C C . LYS A 1 149 ? -3.596 5.712 1.393 1.00 98.19 149 LYS A C 1
ATOM 1104 O O . LYS A 1 149 ? -3.958 6.392 2.353 1.00 98.19 149 LYS A O 1
ATOM 1109 N N . LYS A 1 150 ? -4.469 5.184 0.528 1.00 96.50 150 LYS A N 1
ATOM 1110 C CA . LYS A 1 150 ? -5.929 5.248 0.709 1.00 96.50 150 LYS A CA 1
ATOM 1111 C C . LYS A 1 150 ? -6.397 4.316 1.830 1.00 96.50 150 LYS A C 1
ATOM 1113 O O . LYS A 1 150 ? -7.126 4.777 2.697 1.00 96.50 150 LYS A O 1
ATOM 1118 N N . ALA A 1 151 ? -5.925 3.069 1.861 1.00 97.50 151 ALA A N 1
ATOM 1119 C CA . ALA A 1 151 ? -6.226 2.112 2.928 1.00 97.50 151 ALA A CA 1
ATOM 1120 C C . ALA A 1 151 ? -5.840 2.665 4.308 1.00 97.50 151 ALA A C 1
ATOM 1122 O O . ALA A 1 151 ? -6.635 2.627 5.239 1.00 97.50 151 ALA A O 1
ATOM 1123 N N . ARG A 1 152 ? -4.672 3.308 4.416 1.00 98.06 152 ARG A N 1
ATOM 1124 C CA . ARG A 1 152 ? -4.239 4.006 5.634 1.00 98.06 152 ARG A CA 1
ATOM 1125 C C . ARG A 1 152 ? -5.261 5.044 6.105 1.00 98.06 152 ARG A C 1
ATOM 1127 O O . ARG A 1 152 ? -5.529 5.132 7.298 1.00 98.06 152 ARG A O 1
ATOM 1134 N N . ARG A 1 153 ? -5.832 5.843 5.195 1.00 96.94 153 ARG A N 1
ATOM 1135 C CA . ARG A 1 153 ? -6.879 6.821 5.547 1.00 96.94 153 ARG A CA 1
ATOM 1136 C C . ARG A 1 153 ? -8.114 6.122 6.109 1.00 96.94 153 ARG A C 1
ATOM 1138 O O . ARG A 1 153 ? -8.636 6.576 7.122 1.00 96.94 153 ARG A O 1
ATOM 1145 N N . THR A 1 154 ? -8.528 5.024 5.486 1.00 96.56 154 THR A N 1
ATOM 1146 C CA . THR A 1 154 ? -9.626 4.181 5.966 1.00 96.56 154 THR A CA 1
ATOM 1147 C C . THR A 1 154 ? -9.366 3.649 7.367 1.00 96.56 154 THR A C 1
ATOM 1149 O O . THR A 1 154 ? -10.206 3.832 8.242 1.00 96.56 154 THR A O 1
ATOM 1152 N N . PHE A 1 155 ? -8.184 3.091 7.624 1.00 97.50 155 PHE A N 1
ATOM 1153 C CA . PHE A 1 155 ? -7.827 2.588 8.950 1.00 97.50 155 PHE A CA 1
ATOM 1154 C C . PHE A 1 155 ? -7.783 3.698 9.999 1.00 97.50 155 PHE A C 1
ATOM 1156 O O . PHE A 1 155 ? -8.374 3.548 11.060 1.00 97.50 155 PHE A O 1
ATOM 1163 N N . VAL A 1 156 ? -7.172 4.846 9.688 1.00 96.62 156 VAL A N 1
ATOM 1164 C CA . VAL A 1 156 ? -7.171 6.012 10.588 1.00 96.62 156 VAL A CA 1
ATOM 1165 C C . VAL A 1 156 ? -8.592 6.469 10.909 1.00 96.62 156 VAL A C 1
ATOM 1167 O O . VAL A 1 156 ? -8.874 6.780 12.060 1.00 96.62 156 VAL A O 1
ATOM 1170 N N . SER A 1 157 ? -9.492 6.479 9.924 1.00 95.19 157 SER A N 1
ATOM 1171 C CA . SER A 1 157 ? -10.897 6.819 10.155 1.00 95.19 157 SER A CA 1
ATOM 1172 C C . SER A 1 157 ? -11.635 5.768 10.984 1.00 95.19 157 SER A C 1
ATOM 1174 O O . SER A 1 157 ? -12.549 6.124 11.711 1.00 95.19 157 SER A O 1
ATOM 1176 N N . ALA A 1 158 ? -11.280 4.488 10.883 1.00 94.88 158 ALA A N 1
ATOM 1177 C CA . ALA A 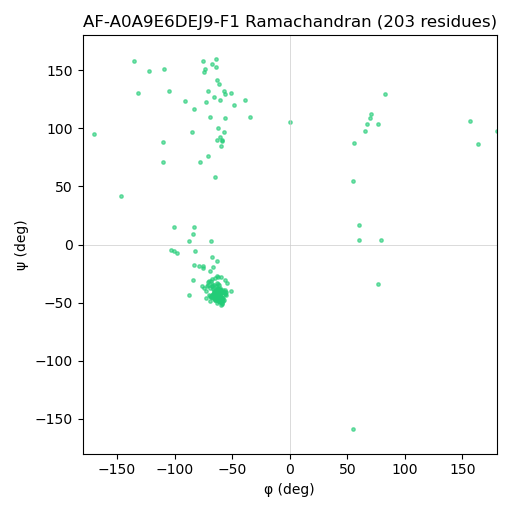1 158 ? -11.874 3.447 11.716 1.00 94.88 158 ALA A CA 1
ATOM 1178 C C . ALA A 1 158 ? -11.384 3.536 13.170 1.00 94.88 158 ALA A C 1
ATOM 1180 O O . ALA A 1 158 ? -12.160 3.313 14.095 1.00 94.88 158 ALA A O 1
ATOM 1181 N N . LEU A 1 159 ? -10.118 3.912 13.385 1.00 94.25 159 LEU A N 1
ATOM 1182 C CA . LEU A 1 159 ? -9.543 4.075 14.724 1.00 94.25 159 LEU A CA 1
ATOM 1183 C C . LEU A 1 159 ? -10.242 5.160 15.546 1.00 94.25 159 LEU A C 1
ATOM 1185 O O . LEU A 1 159 ? -10.280 5.046 16.765 1.00 94.25 159 LEU A O 1
ATOM 1189 N N . THR A 1 160 ? -10.835 6.182 14.915 1.00 94.00 160 THR A N 1
ATOM 1190 C CA . THR A 1 160 ? -11.544 7.247 15.650 1.00 94.00 160 THR A CA 1
ATOM 1191 C C . THR A 1 160 ? -12.821 6.775 16.346 1.00 94.00 160 THR A C 1
ATOM 1193 O O . THR A 1 160 ? -13.384 7.526 17.135 1.00 94.00 160 THR A O 1
ATOM 1196 N N . GLU A 1 161 ? -13.285 5.555 16.066 1.00 93.38 161 GLU A N 1
ATOM 1197 C CA . GLU A 1 161 ? -14.447 4.939 16.722 1.00 93.38 161 GLU A CA 1
ATOM 1198 C C . GLU A 1 161 ? -14.106 4.294 18.081 1.00 93.38 161 GLU A C 1
ATOM 1200 O O . GLU A 1 161 ? -15.004 3.800 18.778 1.00 93.38 161 GLU A O 1
ATOM 1205 N N . TYR A 1 162 ? -12.822 4.265 18.456 1.00 93.69 162 TYR A N 1
ATOM 1206 C CA . TYR A 1 162 ? -12.314 3.582 19.645 1.00 93.69 162 TYR A CA 1
ATOM 1207 C C . TYR A 1 162 ? -11.572 4.512 20.594 1.00 93.69 162 TYR A C 1
ATOM 1209 O O . TYR A 1 162 ? -10.941 5.485 20.178 1.00 93.69 162 TYR A O 1
ATOM 1217 N N . GLU A 1 163 ? -11.650 4.189 21.883 1.00 93.88 163 GLU A N 1
ATOM 1218 C CA . GLU A 1 163 ? -10.894 4.898 22.908 1.00 93.88 163 GLU A CA 1
ATOM 1219 C C . GLU A 1 163 ? -9.414 4.480 22.849 1.00 93.88 163 GLU A C 1
ATOM 1221 O O . GLU A 1 163 ? -9.111 3.331 22.508 1.00 93.88 163 GLU A O 1
ATOM 1226 N N . PRO A 1 164 ? -8.462 5.370 23.184 1.00 91.38 164 PRO A N 1
ATOM 1227 C CA . PRO A 1 164 ? -7.032 5.075 23.083 1.00 91.38 164 PRO A CA 1
ATOM 1228 C C . PRO A 1 164 ? -6.587 3.809 23.829 1.00 91.38 164 PRO A C 1
ATOM 1230 O O . PRO A 1 164 ? -5.688 3.113 23.360 1.00 91.38 164 PRO A O 1
ATOM 1233 N N . GLU A 1 165 ? -7.216 3.485 24.961 1.00 91.62 165 GLU A N 1
ATOM 1234 C CA . GLU A 1 165 ? -6.900 2.294 25.760 1.00 91.62 165 GLU A CA 1
ATOM 1235 C C . GLU A 1 165 ? -7.311 0.988 25.067 1.00 91.62 165 GLU A C 1
ATOM 1237 O O . GLU A 1 165 ? -6.761 -0.068 25.370 1.00 91.62 165 GLU A O 1
ATOM 1242 N N . GLU A 1 166 ? -8.262 1.044 24.129 1.00 91.81 166 GLU A N 1
ATOM 1243 C CA . GLU A 1 166 ? -8.669 -0.108 23.322 1.00 91.81 166 GLU A CA 1
ATOM 1244 C C . GLU A 1 166 ? -7.679 -0.375 22.179 1.00 91.81 166 GLU A C 1
ATOM 1246 O O . GLU A 1 166 ? -7.669 -1.474 21.641 1.00 91.81 166 GLU A O 1
ATOM 1251 N N . LEU A 1 167 ? -6.846 0.603 21.804 1.00 91.88 167 LEU A N 1
ATOM 1252 C CA . LEU A 1 167 ? -6.029 0.589 20.583 1.00 91.88 167 LEU A CA 1
ATOM 1253 C C . LEU A 1 167 ? -4.559 0.202 20.807 1.00 91.88 167 LEU A C 1
ATOM 1255 O O . LEU A 1 167 ? -3.715 0.415 19.922 1.00 91.88 167 LEU A O 1
ATOM 1259 N N . GLU A 1 168 ? -4.241 -0.365 21.972 1.00 85.25 168 GLU A N 1
ATOM 1260 C CA . GLU A 1 168 ? -2.913 -0.907 22.262 1.00 85.25 168 GLU A CA 1
ATOM 1261 C C . GLU A 1 168 ? -2.544 -1.978 21.213 1.00 85.25 168 GLU A C 1
ATOM 1263 O O . GLU A 1 168 ? -3.366 -2.810 20.829 1.00 85.25 168 GLU A O 1
ATOM 1268 N N . GLY A 1 169 ? -1.333 -1.908 20.651 1.00 88.44 169 GLY A N 1
ATOM 1269 C CA . GLY A 1 169 ? -0.880 -2.762 19.541 1.00 88.44 169 GLY A CA 1
ATOM 1270 C C . GLY A 1 169 ? -1.432 -2.391 18.155 1.00 88.44 169 GLY A C 1
ATOM 1271 O O . GLY A 1 169 ? -0.704 -2.470 17.164 1.00 88.44 169 GLY A O 1
ATOM 1272 N N . THR A 1 170 ? -2.670 -1.899 18.056 1.00 94.62 170 THR A N 1
ATOM 1273 C CA . THR A 1 170 ? -3.226 -1.418 16.773 1.00 94.62 170 THR A CA 1
ATOM 1274 C C . THR A 1 170 ? -2.537 -0.129 16.314 1.00 94.62 170 THR A C 1
ATOM 1276 O O . THR A 1 170 ? -2.238 0.044 15.131 1.00 94.62 170 THR A O 1
ATOM 1279 N N . SER A 1 171 ? -2.214 0.758 17.259 1.00 93.06 171 SER A N 1
ATOM 1280 C CA . SER A 1 171 ? -1.445 1.982 16.984 1.00 93.06 171 SER A CA 1
ATOM 1281 C C . SER A 1 171 ? -0.016 1.685 16.505 1.00 93.06 171 SER A C 1
ATOM 1283 O O . SER A 1 171 ? 0.504 2.376 15.623 1.00 93.06 171 SER A O 1
ATOM 1285 N N . ASP A 1 172 ? 0.603 0.628 17.038 1.00 95.56 172 ASP A N 1
ATOM 1286 C CA . ASP A 1 172 ? 1.929 0.174 16.608 1.00 95.56 172 ASP A CA 1
ATOM 1287 C C . ASP A 1 172 ? 1.866 -0.408 15.192 1.00 95.56 172 ASP A C 1
ATOM 1289 O O . ASP A 1 172 ? 2.662 -0.023 14.336 1.00 95.56 172 ASP A O 1
ATOM 1293 N N . ALA A 1 173 ? 0.857 -1.237 14.901 1.00 98.06 173 ALA A N 1
ATOM 1294 C CA . ALA A 1 173 ? 0.629 -1.771 13.559 1.00 98.06 173 ALA A CA 1
ATOM 1295 C C . ALA A 1 173 ? 0.436 -0.652 12.519 1.00 98.06 173 ALA A C 1
ATOM 1297 O O . ALA A 1 173 ? 0.987 -0.726 11.417 1.00 98.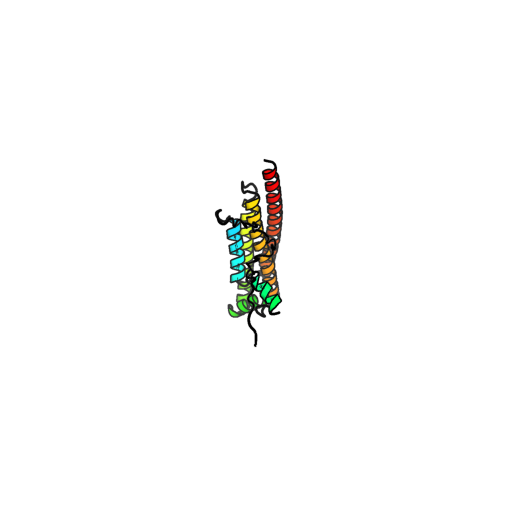06 173 ALA A O 1
ATOM 1298 N N . LEU A 1 174 ? -0.298 0.417 12.860 1.00 98.06 174 LEU A N 1
ATOM 1299 C CA . LEU A 1 174 ? -0.443 1.577 11.973 1.00 98.06 174 LEU A CA 1
ATOM 1300 C C . LEU A 1 174 ? 0.897 2.292 11.755 1.00 98.06 174 LEU A C 1
ATOM 1302 O O . LEU A 1 174 ? 1.207 2.694 10.635 1.00 98.06 174 LEU A O 1
ATOM 1306 N N . SER A 1 175 ? 1.708 2.425 12.804 1.00 98.12 175 SER A N 1
ATOM 1307 C CA . SER A 1 175 ? 3.039 3.032 12.705 1.00 98.12 175 SER A CA 1
ATOM 1308 C C . SER A 1 175 ? 3.969 2.212 11.802 1.00 98.12 175 SER A C 1
ATOM 1310 O O . SER A 1 175 ? 4.692 2.776 10.980 1.00 98.12 175 SER A O 1
ATOM 1312 N N . GLU A 1 176 ? 3.917 0.882 11.884 1.00 98.50 176 GLU A N 1
ATOM 1313 C CA . GLU A 1 176 ? 4.632 -0.008 10.961 1.00 98.50 176 GLU A CA 1
ATOM 1314 C C . GLU A 1 176 ? 4.140 0.142 9.517 1.00 98.50 176 GLU A C 1
ATOM 1316 O O . GLU A 1 176 ? 4.948 0.155 8.582 1.00 98.50 176 GLU A O 1
ATOM 1321 N N . PHE A 1 177 ? 2.830 0.311 9.320 1.00 98.75 177 PHE A N 1
ATOM 1322 C CA . PHE A 1 177 ? 2.279 0.552 7.991 1.00 98.75 177 PHE A CA 1
ATOM 1323 C C . PHE A 1 177 ? 2.768 1.880 7.401 1.00 98.75 177 PHE A C 1
ATOM 1325 O O . PHE A 1 177 ? 3.122 1.946 6.221 1.00 98.75 177 PHE A O 1
ATOM 1332 N N . ASP A 1 178 ? 2.879 2.924 8.223 1.00 98.81 178 ASP A N 1
ATOM 1333 C CA . ASP A 1 178 ? 3.418 4.225 7.816 1.00 98.81 178 ASP A CA 1
ATOM 1334 C C . ASP A 1 178 ? 4.881 4.125 7.372 1.00 98.81 178 ASP A C 1
ATOM 1336 O O . ASP A 1 178 ? 5.267 4.702 6.348 1.00 98.81 178 ASP A O 1
ATOM 1340 N N . LEU A 1 179 ? 5.686 3.337 8.091 1.00 98.81 179 LEU A N 1
ATOM 1341 C CA . LEU A 1 179 ? 7.067 3.040 7.707 1.00 98.81 179 LEU A CA 1
ATOM 1342 C C . LEU A 1 179 ? 7.134 2.257 6.389 1.00 98.81 179 LEU A C 1
ATOM 1344 O O . LEU A 1 179 ? 7.962 2.576 5.532 1.00 98.81 179 LEU A O 1
ATOM 1348 N N . SER A 1 180 ? 6.243 1.282 6.194 1.00 98.75 180 SER A N 1
ATOM 1349 C CA . SER A 1 180 ? 6.132 0.530 4.939 1.00 98.75 180 SER A CA 1
ATOM 1350 C C . SER A 1 180 ? 5.774 1.442 3.759 1.00 98.75 180 SER A C 1
ATOM 1352 O O . SER A 1 180 ? 6.439 1.392 2.726 1.00 98.75 180 SER A O 1
ATOM 1354 N N . ILE A 1 181 ? 4.818 2.367 3.919 1.00 98.81 181 ILE A N 1
ATOM 1355 C CA . ILE A 1 181 ? 4.459 3.363 2.890 1.00 98.81 181 ILE A CA 1
ATOM 1356 C C . ILE A 1 181 ? 5.639 4.288 2.561 1.00 98.81 181 ILE A C 1
ATOM 1358 O O . ILE A 1 181 ? 5.857 4.625 1.389 1.00 98.81 181 ILE A O 1
ATOM 1362 N N . ALA A 1 182 ? 6.400 4.718 3.571 1.00 98.75 182 ALA A N 1
ATOM 1363 C CA . ALA A 1 182 ? 7.581 5.552 3.367 1.00 98.75 182 ALA A CA 1
ATOM 1364 C C . ALA A 1 182 ? 8.676 4.796 2.596 1.00 98.75 182 ALA A C 1
ATOM 1366 O O . ALA A 1 182 ? 9.191 5.310 1.602 1.00 98.75 182 ALA A O 1
ATOM 1367 N N . SER A 1 183 ? 8.977 3.559 3.000 1.00 98.50 183 SER A N 1
ATOM 1368 C CA . SER A 1 183 ? 9.923 2.679 2.303 1.00 98.50 183 SER A CA 1
ATOM 1369 C C . SER A 1 183 ? 9.489 2.420 0.858 1.00 98.50 183 SER A C 1
ATOM 1371 O O . SER A 1 183 ? 10.284 2.591 -0.068 1.00 98.50 183 SER A O 1
ATOM 1373 N N . ALA A 1 184 ? 8.207 2.120 0.653 1.00 98.56 184 ALA A N 1
ATOM 1374 C CA . ALA A 1 184 ? 7.653 1.866 -0.663 1.00 98.56 184 ALA A CA 1
ATOM 1375 C C . ALA A 1 184 ? 7.754 3.089 -1.588 1.00 98.56 184 ALA A C 1
ATOM 1377 O O . ALA A 1 184 ? 8.082 2.942 -2.766 1.00 98.56 184 ALA A O 1
ATOM 1378 N N . SER A 1 185 ? 7.541 4.296 -1.048 1.00 98.62 185 SER A N 1
ATOM 1379 C CA . SER A 1 185 ? 7.712 5.554 -1.790 1.00 98.62 185 SER A CA 1
ATOM 1380 C C . SER A 1 185 ? 9.167 5.750 -2.235 1.00 98.62 185 SER A C 1
ATOM 1382 O O . SER A 1 185 ? 9.411 6.029 -3.403 1.00 98.62 185 SER A O 1
ATOM 1384 N N . VAL A 1 186 ? 10.138 5.502 -1.348 1.00 98.56 186 VAL A N 1
ATOM 1385 C CA . VAL A 1 186 ? 11.571 5.571 -1.694 1.00 98.56 186 VAL A CA 1
ATOM 1386 C C . VAL A 1 186 ? 11.943 4.558 -2.780 1.00 98.56 186 VAL A C 1
ATOM 1388 O O . VAL A 1 186 ? 12.750 4.861 -3.658 1.00 98.56 186 VAL A O 1
ATOM 1391 N N . ALA A 1 187 ? 11.382 3.348 -2.734 1.00 98.12 187 ALA A N 1
ATOM 1392 C CA . ALA A 1 187 ? 11.606 2.349 -3.774 1.00 98.12 187 ALA A CA 1
ATOM 1393 C C . ALA A 1 187 ? 10.969 2.753 -5.116 1.00 98.12 187 ALA A C 1
ATOM 1395 O O . ALA A 1 187 ? 11.567 2.511 -6.159 1.00 98.12 187 ALA A O 1
ATOM 1396 N N . ALA A 1 188 ? 9.802 3.404 -5.114 1.00 98.06 188 ALA A N 1
ATOM 1397 C CA . ALA A 1 188 ? 9.175 3.890 -6.345 1.00 98.06 188 ALA A CA 1
ATOM 1398 C C . ALA A 1 188 ? 10.043 4.961 -7.021 1.00 98.06 188 ALA A C 1
ATOM 1400 O O . ALA A 1 188 ? 10.334 4.843 -8.210 1.00 98.06 188 ALA A O 1
ATOM 1401 N N . ASP A 1 189 ? 10.538 5.931 -6.245 1.00 98.19 189 ASP A N 1
ATOM 1402 C CA . ASP A 1 189 ? 11.418 6.995 -6.745 1.00 98.19 189 ASP A CA 1
ATOM 1403 C C . ASP A 1 189 ? 12.700 6.413 -7.363 1.00 98.19 189 ASP A C 1
ATOM 1405 O O . ASP A 1 189 ? 13.060 6.716 -8.500 1.00 98.19 189 ASP A O 1
ATOM 1409 N N . LYS A 1 190 ? 13.355 5.484 -6.656 1.00 97.75 190 LYS A N 1
ATOM 1410 C CA . LYS A 1 190 ? 14.556 4.800 -7.159 1.00 97.75 190 LYS A CA 1
ATOM 1411 C C . LYS A 1 190 ? 14.287 3.987 -8.428 1.00 97.75 190 LYS A C 1
ATOM 1413 O O . LYS A 1 190 ? 15.126 3.968 -9.330 1.00 97.75 190 LYS A O 1
ATOM 1418 N N . LEU A 1 191 ? 13.150 3.295 -8.514 1.00 96.44 191 LEU A N 1
ATOM 1419 C CA . LEU A 1 191 ? 12.768 2.535 -9.706 1.00 96.44 191 LEU A CA 1
ATOM 1420 C C . LEU A 1 191 ? 12.472 3.462 -10.892 1.00 96.44 191 LEU A C 1
ATOM 1422 O O . LEU A 1 191 ? 12.833 3.132 -12.025 1.00 96.44 191 LEU A O 1
ATOM 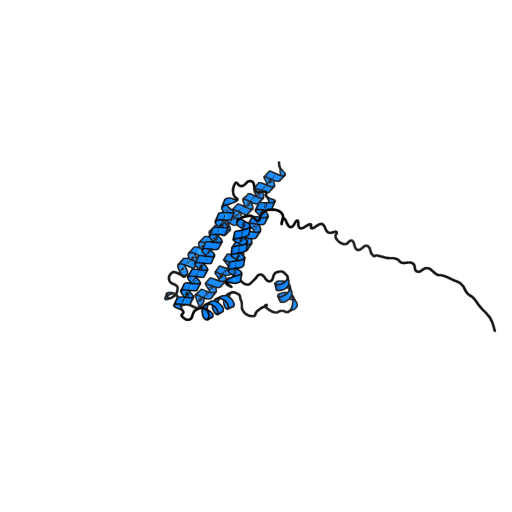1426 N N . ALA A 1 192 ? 11.882 4.632 -10.640 1.00 97.06 192 ALA A N 1
ATOM 1427 C CA . ALA A 1 192 ? 11.669 5.665 -11.647 1.00 97.06 192 ALA A CA 1
ATOM 1428 C C . ALA A 1 192 ? 12.992 6.196 -12.211 1.00 97.06 192 ALA A C 1
ATOM 1430 O O . ALA A 1 192 ? 13.163 6.215 -13.437 1.00 97.06 192 ALA A O 1
ATOM 1431 N N . ASP A 1 193 ? 13.942 6.539 -11.338 1.00 97.19 193 ASP A N 1
ATOM 1432 C CA . ASP A 1 193 ? 15.285 6.978 -11.730 1.00 97.19 193 ASP A CA 1
ATOM 1433 C C . ASP A 1 193 ? 15.999 5.890 -12.544 1.00 97.19 193 ASP A C 1
ATOM 1435 O O . ASP A 1 193 ? 16.481 6.135 -13.652 1.00 97.19 193 ASP A O 1
ATOM 1439 N N . TYR A 1 194 ? 15.964 4.644 -12.066 1.00 96.38 194 TYR A N 1
ATOM 1440 C CA . TYR A 1 194 ? 16.572 3.508 -12.759 1.00 96.38 194 TYR A CA 1
ATOM 1441 C C . TYR A 1 194 ? 15.973 3.267 -14.156 1.00 96.38 194 TYR A C 1
ATOM 1443 O O . TYR A 1 194 ? 16.696 3.028 -15.130 1.00 96.38 194 TYR A O 1
ATOM 1451 N N . ALA A 1 195 ? 14.648 3.365 -14.294 1.00 94.88 195 ALA A N 1
ATOM 1452 C CA . ALA A 1 195 ? 13.961 3.236 -15.579 1.00 94.88 195 ALA A CA 1
ATOM 1453 C C . ALA A 1 195 ? 14.269 4.404 -16.538 1.00 94.88 195 ALA A C 1
ATOM 1455 O O . ALA A 1 195 ? 14.237 4.242 -17.770 1.00 94.88 195 ALA A O 1
ATOM 1456 N N . ALA A 1 196 ? 14.538 5.598 -16.004 1.00 95.69 196 ALA A N 1
ATOM 1457 C CA . ALA A 1 196 ? 14.983 6.750 -16.778 1.00 95.69 196 ALA A CA 1
ATOM 1458 C C . ALA A 1 196 ? 16.408 6.544 -17.307 1.00 95.69 196 ALA A C 1
ATOM 1460 O O . ALA A 1 196 ? 16.621 6.675 -18.516 1.00 95.69 196 ALA A O 1
ATOM 1461 N N . ASP A 1 197 ? 17.336 6.124 -16.448 1.00 95.50 197 ASP A N 1
ATOM 1462 C CA . ASP A 1 197 ? 18.724 5.842 -16.819 1.00 95.50 197 ASP A CA 1
ATOM 1463 C C . ASP A 1 197 ? 18.819 4.736 -17.869 1.00 95.50 197 ASP A C 1
ATOM 1465 O O . ASP A 1 197 ? 19.455 4.924 -18.909 1.00 95.50 197 ASP A O 1
ATOM 1469 N N . ARG A 1 198 ? 18.092 3.626 -17.676 1.00 94.75 198 ARG A N 1
ATOM 1470 C CA . ARG A 1 198 ? 18.024 2.531 -18.655 1.00 94.75 198 ARG A CA 1
ATOM 1471 C C . ARG A 1 198 ? 17.562 3.019 -20.027 1.00 94.75 198 ARG A C 1
ATOM 1473 O O . ARG A 1 198 ? 18.143 2.624 -21.033 1.00 94.75 198 ARG A O 1
ATOM 1480 N N . ARG A 1 199 ? 16.568 3.918 -20.083 1.00 94.75 199 ARG A N 1
ATOM 1481 C CA . ARG A 1 199 ? 16.103 4.506 -21.355 1.00 94.75 199 ARG A CA 1
ATOM 1482 C C . ARG A 1 199 ? 17.215 5.286 -22.046 1.00 94.75 199 ARG A C 1
ATOM 1484 O O . ARG A 1 199 ? 17.332 5.223 -23.265 1.00 94.75 199 ARG A O 1
ATOM 1491 N N . ASN A 1 200 ? 17.990 6.051 -21.282 1.00 94.12 200 ASN A N 1
ATOM 1492 C CA . ASN A 1 200 ? 19.072 6.854 -21.836 1.00 94.12 200 ASN A CA 1
ATOM 1493 C C . ASN A 1 200 ? 20.180 5.952 -22.394 1.00 94.12 200 ASN A C 1
ATOM 1495 O O . ASN A 1 200 ? 20.623 6.180 -23.514 1.00 94.12 200 ASN A O 1
ATOM 1499 N N . THR A 1 201 ? 20.556 4.891 -21.671 1.00 93.19 201 THR A N 1
ATOM 1500 C CA . THR A 1 201 ? 21.535 3.899 -22.144 1.00 93.19 201 THR A CA 1
ATOM 1501 C C . THR A 1 201 ? 21.070 3.188 -23.417 1.00 93.19 201 THR A C 1
ATOM 1503 O O . THR A 1 201 ? 21.841 3.080 -24.371 1.00 93.19 201 THR A O 1
ATOM 1506 N N . GLU A 1 202 ? 19.809 2.746 -23.459 1.00 93.31 202 GLU A N 1
ATOM 1507 C CA . GLU A 1 202 ? 19.204 2.096 -24.632 1.00 93.31 202 GLU A CA 1
ATOM 1508 C C . GLU A 1 202 ? 19.153 3.019 -25.858 1.00 93.31 202 GLU A C 1
ATOM 1510 O O . GLU A 1 202 ? 19.306 2.547 -26.975 1.00 93.31 202 GLU A O 1
ATOM 1515 N N . ALA A 1 203 ? 18.962 4.330 -25.673 1.00 90.56 203 ALA A N 1
ATOM 1516 C CA . ALA A 1 203 ? 18.921 5.292 -26.777 1.00 90.56 203 ALA A CA 1
ATOM 1517 C C . ALA A 1 203 ? 20.306 5.620 -27.366 1.00 90.56 203 ALA A C 1
ATOM 1519 O O . ALA A 1 203 ? 20.390 6.140 -28.478 1.00 90.56 203 ALA A O 1
ATOM 1520 N N . THR A 1 204 ? 21.379 5.371 -26.611 1.00 90.62 204 THR A N 1
ATOM 1521 C CA . THR A 1 204 ? 22.769 5.639 -27.021 1.00 90.62 204 THR A CA 1
ATOM 1522 C C . THR A 1 204 ? 23.528 4.400 -27.501 1.00 90.62 204 THR A C 1
ATOM 1524 O O . THR A 1 204 ? 24.679 4.536 -27.914 1.00 90.62 204 THR A O 1
ATOM 1527 N N . SER A 1 205 ? 22.912 3.218 -27.402 1.00 74.81 205 SER A N 1
ATOM 1528 C CA . SER A 1 205 ? 23.467 1.927 -27.840 1.00 74.81 205 SER A CA 1
ATOM 1529 C C . SER A 1 205 ? 23.014 1.593 -29.258 1.00 74.81 205 SER A C 1
ATOM 1531 O O . SER A 1 205 ? 23.831 1.009 -30.002 1.00 74.81 205 SER A O 1
#

pLDDT: mean 82.26, std 20.65, range [35.0, 98.81]

Mean predicted aligned error: 11.92 Å

Radius of gyration: 28.06 Å; Cα contacts (8 Å, |Δi|>4): 167; chains: 1; bounding box: 79×38×103 Å

Sequence (205 aa):
MRSVLLSVLLASSLGACATVSMVSSEAVVETGLGSEQSSLREVSDAYTDMAERKHWVAKSGGLLGFARVLMDGASGDDQTPEMKYTSQLQSDRTSRAEQVLQLQDDITSATHGLNVATMEAEKLYGSDASARRLRADLVSYESALVTAKKARRTFVSALTEYEPEELEGTSDALSEFDLSIASASVAADKLADYAADRRNTEATS

Nearest PDB structures (foldseek):
  8byp-assembly1_X  TM=4.220E-01  e=2.142E+00  Clostridium botulinum
  8fbn-assembly1_E  TM=4.460E-01  e=4.222E+00  synthetic construct

Foldseek 3Di:
DDDDDDDDDDDPDDDDDDPPPPPDDPPPPVPVPPDDDQPLLVLLVVLLVVCCVLLLAPDCPDPVQVVCCVPVVDPPDPDHSLRVNLVVLCVVDPDPLSSLVVLLVVLLVNLVSLVSSLVSLVVCVPDPDALVSLVVSLVSLVSSLVSLVSSLVSSVSNCVVDDPVSNVSVVVSSVSSVVSSVSSVVSSVVSVVVSVVNVVVVVVD